Protein AF-A0AA50Q6I9-F1 (afdb_monomer)

Sequence (272 aa):
MIEFNLGRLLAVVSFVFATLVSGQAMATCYRISTTTTDPANFYYVAPAYGKTAIWSGGYDANRGILNLPIINVTDESFQPNGTLLGSSVVPFSTYGQTGGYDPDQVLFRCDAADEHQLNEIYSVNADNAYGGMYEDGVAYGINKGYATYHRNVVLRVKNNATGQYFSRLWQYRPLRGLDRDAQGRILVKAKNFTDVTIELFQIGNIRGVTESIAYSYNQPAAYIAFGGPGLALPILRKGLTILVIIQAGMRIGLGISAYINSCIREGLEVVR

Radius of gyration: 25.89 Å; Cα contacts (8 Å, |Δi|>4): 617; chains: 1; bounding box: 106×38×65 Å

Structure (mmCIF, N/CA/C/O backbone):
data_AF-A0AA50Q6I9-F1
#
_entry.id   AF-A0AA50Q6I9-F1
#
loop_
_atom_site.group_PDB
_atom_site.id
_atom_site.type_symbol
_atom_site.label_atom_id
_atom_site.label_alt_id
_atom_site.label_comp_id
_atom_site.label_asym_id
_atom_site.label_entity_id
_atom_site.label_seq_id
_atom_site.pdbx_PDB_ins_code
_atom_site.Cartn_x
_atom_site.Cartn_y
_atom_site.Cartn_z
_atom_site.occupancy
_atom_site.B_iso_or_equiv
_atom_site.auth_seq_id
_atom_site.auth_comp_id
_atom_site.auth_asym_id
_atom_site.auth_atom_id
_atom_site.pdbx_PDB_model_num
ATOM 1 N N . MET A 1 1 ? 74.162 -11.403 -8.261 1.00 38.94 1 MET A N 1
ATOM 2 C CA . MET A 1 1 ? 73.156 -11.233 -9.329 1.00 38.94 1 MET A CA 1
ATOM 3 C C . MET A 1 1 ? 71.908 -11.978 -8.900 1.00 38.94 1 MET A C 1
ATOM 5 O O . MET A 1 1 ? 71.949 -13.195 -8.823 1.00 38.94 1 MET A O 1
ATOM 9 N N . ILE A 1 2 ? 70.864 -11.252 -8.507 1.00 42.00 2 ILE A N 1
ATOM 10 C CA . ILE A 1 2 ? 69.542 -11.823 -8.230 1.00 42.00 2 ILE A CA 1
ATOM 11 C C . ILE A 1 2 ? 68.775 -11.697 -9.545 1.00 42.00 2 ILE A C 1
ATOM 13 O O . ILE A 1 2 ? 68.464 -10.581 -9.959 1.00 42.00 2 ILE A O 1
ATOM 17 N N . GLU A 1 3 ? 68.541 -12.813 -10.234 1.00 43.34 3 GLU A N 1
ATOM 18 C CA . GLU A 1 3 ? 67.668 -12.829 -11.407 1.00 43.34 3 GLU A CA 1
ATOM 19 C C . GLU A 1 3 ? 66.223 -12.615 -10.951 1.00 43.34 3 GLU A C 1
ATOM 21 O O . GLU A 1 3 ? 65.563 -13.507 -10.414 1.00 43.34 3 GLU A O 1
ATOM 26 N N . PHE A 1 4 ? 65.730 -11.391 -11.136 1.00 46.94 4 PHE A N 1
ATOM 27 C CA . PHE A 1 4 ? 64.318 -11.079 -10.981 1.00 46.94 4 PHE A CA 1
ATOM 28 C C . PHE A 1 4 ? 63.549 -11.722 -12.138 1.00 46.94 4 PHE A C 1
ATOM 30 O O . PHE A 1 4 ? 63.625 -11.282 -13.284 1.00 46.94 4 PHE A O 1
ATOM 37 N N . ASN A 1 5 ? 62.810 -12.788 -11.829 1.00 52.31 5 ASN A N 1
ATOM 38 C CA . ASN A 1 5 ? 61.981 -13.520 -12.779 1.00 52.31 5 ASN A CA 1
ATOM 39 C C . ASN A 1 5 ? 60.765 -12.663 -13.188 1.00 52.31 5 ASN A C 1
ATOM 41 O O . ASN A 1 5 ? 59.684 -12.741 -12.598 1.00 52.31 5 ASN A O 1
ATOM 45 N N . LEU A 1 6 ? 60.983 -11.806 -14.189 1.00 54.34 6 LEU A N 1
ATOM 46 C CA . LEU A 1 6 ? 60.045 -10.802 -14.698 1.00 54.34 6 LEU A CA 1
ATOM 47 C C . LEU A 1 6 ? 58.691 -11.414 -15.113 1.00 54.34 6 LEU A C 1
ATOM 49 O O . LEU A 1 6 ? 57.649 -10.784 -14.945 1.00 54.34 6 LEU A O 1
ATOM 53 N N . GLY A 1 7 ? 58.686 -12.677 -15.559 1.00 50.81 7 GLY A N 1
ATOM 54 C CA . GLY A 1 7 ? 57.477 -13.406 -15.956 1.00 50.81 7 GLY A CA 1
ATOM 55 C C . GLY A 1 7 ? 56.543 -13.763 -14.794 1.00 50.81 7 GLY A C 1
ATOM 56 O O . GLY A 1 7 ? 55.324 -13.741 -14.956 1.00 50.81 7 GLY A O 1
ATOM 57 N N . ARG A 1 8 ? 57.081 -14.024 -13.593 1.00 52.06 8 ARG A N 1
ATOM 58 C CA . ARG A 1 8 ? 56.258 -14.253 -12.389 1.00 52.06 8 ARG A CA 1
ATOM 59 C C . ARG A 1 8 ? 55.694 -12.953 -11.821 1.00 52.06 8 ARG A C 1
ATOM 61 O O . ARG A 1 8 ? 54.577 -12.959 -11.314 1.00 52.06 8 ARG A O 1
ATOM 68 N N . LEU A 1 9 ? 56.421 -11.841 -11.958 1.00 48.28 9 LEU A N 1
ATOM 69 C CA . LEU A 1 9 ? 55.936 -10.523 -11.542 1.00 48.28 9 LEU A CA 1
ATOM 70 C C . LEU A 1 9 ? 54.750 -10.063 -12.410 1.00 48.28 9 LEU A C 1
ATOM 72 O O . LEU A 1 9 ? 53.744 -9.606 -11.880 1.00 48.28 9 LEU A O 1
ATOM 76 N N . LEU A 1 10 ? 54.826 -10.260 -13.731 1.00 51.19 10 LEU A N 1
ATOM 77 C CA . LEU A 1 10 ? 53.756 -9.911 -14.679 1.00 51.19 10 LEU A CA 1
ATOM 78 C C . LEU A 1 10 ? 52.470 -10.735 -14.483 1.00 51.19 10 LEU A C 1
ATOM 80 O O . LEU A 1 10 ? 51.369 -10.193 -14.599 1.00 51.19 10 LEU A O 1
ATOM 84 N N . ALA A 1 11 ? 52.589 -12.020 -14.134 1.00 51.44 11 ALA A N 1
ATOM 85 C CA . ALA A 1 11 ? 51.434 -12.882 -13.870 1.00 51.44 11 ALA A CA 1
ATOM 86 C C . ALA A 1 11 ? 50.716 -12.523 -12.555 1.00 51.44 11 ALA A C 1
ATOM 88 O O . ALA A 1 11 ? 49.487 -12.499 -12.512 1.00 51.44 11 ALA A O 1
ATOM 89 N N . VAL A 1 12 ? 51.466 -12.181 -11.499 1.00 52.41 12 VAL A N 1
ATOM 90 C CA . VAL A 1 12 ? 50.892 -11.755 -10.209 1.00 52.41 12 VAL A CA 1
ATOM 91 C C . VAL A 1 12 ? 50.252 -10.368 -10.322 1.00 52.41 12 VAL A C 1
ATOM 93 O O . VAL A 1 12 ? 49.158 -10.162 -9.803 1.00 52.41 12 VAL A O 1
ATOM 96 N N . VAL A 1 13 ? 50.859 -9.441 -11.071 1.00 53.72 13 VAL A N 1
ATOM 97 C CA . VAL A 1 13 ? 50.265 -8.120 -11.347 1.00 53.72 13 VAL A CA 1
ATOM 98 C C . VAL A 1 13 ? 48.972 -8.249 -12.162 1.00 53.72 13 VAL A C 1
ATOM 100 O O . VAL A 1 13 ? 48.001 -7.559 -11.864 1.00 53.72 13 VAL A O 1
ATOM 103 N N . SER A 1 14 ? 48.901 -9.185 -13.115 1.00 52.72 14 SER A N 1
ATOM 104 C CA . SER A 1 14 ? 47.684 -9.428 -13.909 1.00 52.72 14 SER A CA 1
ATOM 105 C C . SER A 1 14 ? 46.546 -10.054 -13.090 1.00 52.72 14 SER A C 1
ATOM 107 O O . SER A 1 14 ? 45.382 -9.720 -13.304 1.00 52.72 14 SER A O 1
ATOM 109 N N . PHE A 1 15 ? 46.861 -10.915 -12.115 1.00 49.50 15 PHE A N 1
ATOM 110 C CA . PHE A 1 15 ? 45.850 -11.529 -11.245 1.00 49.50 15 PHE A CA 1
ATOM 111 C C . PHE A 1 15 ? 45.307 -10.549 -10.190 1.00 49.50 15 PHE A C 1
ATOM 113 O O . PHE A 1 15 ? 44.118 -10.568 -9.889 1.00 49.50 15 PHE A O 1
ATOM 120 N N . VAL A 1 16 ? 46.150 -9.643 -9.678 1.00 51.69 16 VAL A N 1
ATOM 121 C CA . VAL A 1 16 ? 45.743 -8.614 -8.702 1.00 51.69 16 VAL A CA 1
ATOM 122 C C . VAL A 1 16 ? 44.951 -7.476 -9.366 1.00 51.69 16 VAL A C 1
ATOM 124 O O . VAL A 1 16 ? 44.013 -6.953 -8.764 1.00 51.69 16 VAL A O 1
ATOM 127 N N . PHE A 1 17 ? 45.246 -7.129 -10.626 1.00 47.19 17 PHE A N 1
ATOM 128 C CA . PHE A 1 17 ? 44.481 -6.116 -11.368 1.00 47.19 17 PHE A CA 1
ATOM 129 C C . PHE A 1 17 ? 43.091 -6.620 -11.801 1.00 47.19 17 PHE A C 1
ATOM 131 O O . PHE A 1 17 ? 42.140 -5.841 -11.841 1.00 47.19 17 PHE A O 1
ATOM 138 N N . ALA A 1 18 ? 42.935 -7.927 -12.046 1.00 48.72 18 ALA A N 1
ATOM 139 C CA . ALA A 1 18 ? 41.642 -8.533 -12.381 1.00 48.72 18 ALA A CA 1
ATOM 140 C C . ALA A 1 18 ? 40.663 -8.596 -11.189 1.00 48.72 18 ALA A C 1
ATOM 142 O O . ALA A 1 18 ? 39.452 -8.618 -11.394 1.00 48.72 18 ALA A O 1
ATOM 143 N N . THR A 1 19 ? 41.155 -8.573 -9.945 1.00 49.12 19 THR A N 1
ATOM 144 C CA . THR A 1 19 ? 40.305 -8.582 -8.738 1.00 49.12 19 THR A CA 1
ATOM 145 C C . THR A 1 19 ? 39.879 -7.194 -8.247 1.00 49.12 19 THR A C 1
ATOM 147 O O . THR A 1 19 ? 39.059 -7.104 -7.340 1.00 49.12 19 THR A O 1
ATOM 150 N N . LEU A 1 20 ? 40.406 -6.107 -8.827 1.00 46.09 20 LEU A N 1
ATOM 151 C CA . LEU A 1 20 ? 40.149 -4.730 -8.370 1.00 46.09 20 LEU A CA 1
ATOM 152 C C . LEU A 1 20 ? 39.177 -3.934 -9.257 1.00 46.09 20 LEU A C 1
ATOM 154 O O . LEU A 1 20 ? 38.869 -2.787 -8.942 1.00 46.09 20 LEU A O 1
ATOM 158 N N . VAL A 1 21 ? 38.643 -4.539 -10.323 1.00 44.44 21 VAL A N 1
ATOM 159 C CA . VAL A 1 21 ? 37.601 -3.931 -11.173 1.00 44.44 21 VAL A CA 1
ATOM 160 C C . VAL A 1 21 ? 36.347 -4.806 -11.207 1.00 44.44 21 VAL A C 1
ATOM 162 O O . VAL A 1 21 ? 35.685 -4.955 -12.228 1.00 44.44 21 VAL A O 1
ATOM 165 N N . SER A 1 22 ? 35.945 -5.357 -10.063 1.00 43.19 22 SER A N 1
ATOM 166 C CA . SER A 1 22 ? 34.511 -5.501 -9.823 1.00 43.19 22 SER A CA 1
ATOM 167 C C . SER A 1 22 ? 33.993 -4.097 -9.533 1.00 43.19 22 SER A C 1
ATOM 169 O O . SER A 1 22 ? 33.891 -3.692 -8.373 1.00 43.19 22 SER A O 1
ATOM 171 N N . GLY A 1 23 ? 33.752 -3.316 -10.593 1.00 41.41 23 GLY A N 1
ATOM 172 C CA . GLY A 1 23 ? 32.949 -2.110 -10.473 1.00 41.41 23 GLY A CA 1
ATOM 173 C C . GLY A 1 23 ? 31.694 -2.529 -9.730 1.00 41.41 23 GLY A C 1
ATOM 174 O O . GLY A 1 23 ? 30.994 -3.434 -10.186 1.00 41.41 23 GLY A O 1
ATOM 175 N N . GLN A 1 24 ? 31.476 -1.975 -8.538 1.00 42.25 24 GLN A N 1
ATOM 176 C CA . GLN A 1 24 ? 30.209 -2.160 -7.860 1.00 42.25 24 GLN A CA 1
ATOM 177 C C . GLN A 1 24 ? 29.173 -1.628 -8.838 1.00 42.25 24 GLN A C 1
ATOM 179 O O . GLN A 1 24 ? 29.077 -0.418 -9.035 1.00 42.25 24 GLN A O 1
ATOM 184 N N . ALA A 1 25 ? 28.481 -2.532 -9.533 1.00 44.72 25 ALA A N 1
ATOM 185 C CA . ALA A 1 25 ? 27.283 -2.178 -10.252 1.00 44.72 25 ALA A CA 1
ATOM 186 C C . ALA A 1 25 ? 26.384 -1.601 -9.167 1.00 44.72 25 ALA A C 1
ATOM 188 O O . ALA A 1 25 ? 25.896 -2.333 -8.304 1.00 44.72 25 ALA A O 1
ATOM 189 N N . MET A 1 26 ? 26.299 -0.272 -9.119 1.00 53.91 26 MET A N 1
ATOM 190 C CA . MET A 1 26 ? 25.356 0.408 -8.258 1.00 53.91 26 MET A CA 1
ATOM 191 C C . MET A 1 26 ? 23.994 0.087 -8.855 1.00 53.91 26 MET A C 1
ATOM 193 O O . MET A 1 26 ? 23.502 0.778 -9.739 1.00 53.91 26 MET A O 1
ATOM 197 N N . ALA A 1 27 ? 23.470 -1.052 -8.423 1.00 55.34 27 ALA A N 1
ATOM 198 C CA . ALA A 1 27 ? 22.094 -1.471 -8.516 1.00 55.34 27 ALA A CA 1
ATOM 199 C C . ALA A 1 27 ? 21.192 -0.247 -8.314 1.00 55.34 27 ALA A C 1
ATOM 201 O O . ALA A 1 27 ? 21.226 0.383 -7.249 1.00 55.34 27 ALA A O 1
ATOM 202 N N . THR A 1 28 ? 20.476 0.157 -9.362 1.00 82.25 28 THR A N 1
ATOM 203 C CA . THR A 1 28 ? 19.716 1.407 -9.387 1.00 82.25 28 THR A CA 1
ATOM 204 C C . THR A 1 28 ? 18.306 1.142 -9.894 1.00 82.25 28 THR A C 1
ATOM 206 O O . THR A 1 28 ? 18.044 0.902 -11.070 1.00 82.25 28 THR A O 1
ATOM 209 N N . CYS A 1 29 ? 17.350 1.204 -8.976 1.00 88.00 29 CYS A N 1
ATOM 210 C CA . CYS A 1 29 ? 15.951 1.365 -9.316 1.00 88.00 29 CYS A CA 1
ATOM 211 C C . CYS A 1 29 ? 15.648 2.840 -9.571 1.00 88.00 29 CYS A C 1
ATOM 213 O O . CYS A 1 29 ? 16.093 3.728 -8.846 1.00 88.00 29 CYS A O 1
ATOM 215 N N . TYR A 1 30 ? 14.807 3.097 -10.565 1.00 87.69 30 TYR A N 1
ATOM 216 C CA . TYR A 1 30 ? 14.435 4.437 -10.983 1.00 87.69 30 TYR A CA 1
ATOM 217 C C . TYR A 1 30 ? 12.939 4.628 -10.865 1.00 87.69 30 TYR A C 1
ATOM 219 O O . TYR A 1 30 ? 12.143 3.801 -11.312 1.00 87.69 30 TYR A O 1
ATOM 227 N N . ARG A 1 31 ? 12.560 5.766 -10.290 1.00 89.56 31 ARG A N 1
ATOM 228 C CA . ARG A 1 31 ? 11.176 6.213 -10.213 1.00 89.56 31 ARG A CA 1
ATOM 229 C C . ARG A 1 31 ? 10.686 6.639 -11.597 1.00 89.56 31 ARG A C 1
ATOM 231 O O . ARG A 1 31 ? 11.177 7.618 -12.156 1.00 89.56 31 ARG A O 1
ATOM 238 N N . ILE A 1 32 ? 9.665 5.968 -12.115 1.00 92.50 32 ILE A N 1
ATOM 239 C CA . ILE A 1 32 ? 9.046 6.302 -13.400 1.00 92.50 32 ILE A CA 1
ATOM 240 C C . ILE A 1 32 ? 7.846 7.206 -13.144 1.00 92.50 32 ILE A C 1
ATOM 242 O O . ILE A 1 32 ? 6.760 6.739 -12.837 1.00 92.50 32 ILE A O 1
ATOM 246 N N . SER A 1 33 ? 8.062 8.517 -13.230 1.00 89.62 33 SER A N 1
ATOM 247 C CA . SER A 1 33 ? 7.051 9.560 -12.963 1.00 89.62 33 SER A CA 1
ATOM 248 C C . SER A 1 33 ? 7.002 10.604 -14.082 1.00 89.62 33 SER A C 1
ATOM 250 O O . SER A 1 33 ? 6.839 11.799 -13.855 1.00 89.62 33 SER A O 1
ATOM 252 N N . THR A 1 34 ? 7.213 10.133 -15.306 1.00 88.75 34 THR A N 1
ATOM 253 C CA . THR A 1 34 ? 7.327 10.925 -16.531 1.00 88.75 34 THR A CA 1
ATOM 254 C C . THR A 1 34 ? 6.523 10.259 -17.639 1.00 88.75 34 THR A C 1
ATOM 256 O O . THR A 1 34 ? 6.230 9.069 -17.564 1.00 88.75 34 THR A O 1
ATOM 259 N N . THR A 1 35 ? 6.198 11.015 -18.681 1.00 91.12 35 THR A N 1
ATOM 260 C CA . THR A 1 35 ? 5.547 10.536 -19.908 1.00 91.12 35 THR A CA 1
ATOM 261 C C . THR A 1 35 ? 6.475 10.668 -21.118 1.00 91.12 35 THR A C 1
ATOM 263 O O . THR A 1 35 ? 6.008 10.872 -22.236 1.00 91.12 35 THR A O 1
ATOM 266 N N . THR A 1 36 ? 7.797 10.619 -20.901 1.00 92.06 36 THR A N 1
ATOM 267 C CA . THR A 1 36 ? 8.784 10.707 -21.988 1.00 92.06 36 THR A CA 1
ATOM 268 C C . THR A 1 36 ? 8.528 9.648 -23.059 1.00 92.06 36 THR A C 1
ATOM 270 O O . THR A 1 36 ? 8.272 8.485 -22.749 1.00 92.06 36 THR A O 1
ATOM 273 N N . THR A 1 37 ? 8.623 10.053 -24.324 1.00 90.94 37 THR A N 1
ATOM 274 C CA . THR A 1 37 ? 8.482 9.173 -25.492 1.00 90.94 37 THR A CA 1
ATOM 275 C C . THR A 1 37 ? 9.818 8.854 -26.155 1.00 90.94 37 THR A C 1
ATOM 277 O O . THR A 1 37 ? 9.837 8.076 -27.102 1.00 90.94 37 THR A O 1
ATOM 280 N N . ASP A 1 38 ? 10.914 9.458 -25.687 1.00 92.94 38 ASP A N 1
ATOM 281 C CA . ASP A 1 38 ? 12.262 9.255 -26.220 1.00 92.94 38 ASP A CA 1
ATOM 282 C C . ASP A 1 38 ? 12.855 7.927 -25.714 1.00 92.94 38 ASP A C 1
ATOM 284 O O . ASP A 1 38 ? 13.150 7.829 -24.518 1.00 92.94 38 ASP A O 1
ATOM 288 N N . PRO A 1 39 ? 13.084 6.926 -26.587 1.00 89.81 39 PRO A N 1
ATOM 289 C CA . PRO A 1 39 ? 13.650 5.640 -26.190 1.00 89.81 39 PRO A CA 1
ATOM 290 C C . PRO A 1 39 ? 15.073 5.712 -25.627 1.00 89.81 39 PRO A C 1
ATOM 292 O O . PRO A 1 39 ? 15.495 4.779 -24.942 1.00 89.81 39 PRO A O 1
ATOM 295 N N . ALA A 1 40 ? 15.815 6.792 -25.895 1.00 88.12 40 ALA A N 1
ATOM 296 C CA . ALA A 1 40 ? 17.144 7.009 -25.329 1.00 88.12 40 ALA A CA 1
ATOM 297 C C . ALA A 1 40 ? 17.090 7.485 -23.867 1.00 88.12 40 ALA A C 1
ATOM 299 O O . ALA A 1 40 ? 18.086 7.408 -23.146 1.00 88.12 40 ALA A O 1
ATOM 300 N N . ASN A 1 41 ? 15.932 7.961 -23.401 1.00 89.50 41 ASN A N 1
ATOM 301 C CA . ASN A 1 41 ? 15.772 8.443 -22.041 1.00 89.50 41 ASN A CA 1
ATOM 302 C C . ASN A 1 41 ? 15.770 7.276 -21.046 1.00 89.50 41 ASN A C 1
ATOM 304 O O . ASN A 1 41 ? 15.034 6.301 -21.191 1.00 89.50 41 ASN A O 1
ATOM 308 N N . PHE A 1 42 ? 16.548 7.400 -19.972 1.00 83.06 42 PHE A N 1
ATOM 309 C CA . PHE A 1 42 ? 16.644 6.358 -18.955 1.00 83.06 42 PHE A CA 1
ATOM 310 C C . PHE A 1 42 ? 15.279 6.006 -18.316 1.00 83.06 42 PHE A C 1
ATOM 312 O O . PHE A 1 42 ? 15.014 4.841 -18.004 1.00 83.06 42 PHE A O 1
ATOM 319 N N . TYR A 1 43 ? 14.389 6.993 -18.180 1.00 89.44 43 TYR A N 1
ATOM 320 C CA . TYR A 1 43 ? 13.047 6.846 -17.608 1.00 89.44 43 TYR A CA 1
ATOM 321 C C . TYR A 1 43 ? 11.984 6.378 -18.616 1.00 89.44 43 TYR A C 1
ATOM 323 O O . TYR A 1 43 ? 10.807 6.285 -18.266 1.00 89.44 43 TYR A O 1
ATOM 331 N N . TYR A 1 44 ? 12.366 6.109 -19.865 1.00 92.38 44 TYR A N 1
ATOM 332 C CA . TYR A 1 44 ? 11.450 5.618 -20.887 1.00 92.38 44 TYR A CA 1
ATOM 333 C C . TYR A 1 44 ? 11.007 4.181 -20.609 1.00 92.38 44 TYR A C 1
ATOM 335 O O . TYR A 1 44 ? 11.817 3.313 -20.278 1.00 92.38 44 TYR A O 1
ATOM 343 N N . VAL A 1 45 ? 9.719 3.924 -20.818 1.00 95.00 45 VAL A N 1
ATOM 344 C CA . VAL A 1 45 ? 9.121 2.587 -20.842 1.00 95.00 45 VAL A CA 1
ATOM 345 C C . VAL A 1 45 ? 8.344 2.478 -22.146 1.00 95.00 45 VAL A C 1
ATOM 347 O O . VAL A 1 45 ? 7.483 3.315 -22.419 1.00 95.00 45 VAL A O 1
ATOM 350 N N . ALA A 1 46 ? 8.640 1.462 -22.959 1.00 94.69 46 ALA A N 1
ATOM 351 C CA . ALA A 1 46 ? 7.927 1.300 -24.220 1.00 94.69 46 ALA A CA 1
ATOM 352 C C . AL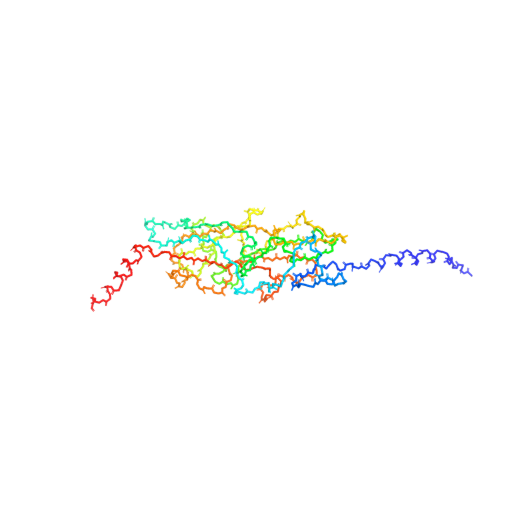A A 1 46 ? 6.464 0.886 -23.958 1.00 94.69 46 ALA A C 1
ATOM 354 O O . ALA A 1 46 ? 6.239 0.010 -23.116 1.00 94.69 46 ALA A O 1
ATOM 355 N N . PRO A 1 47 ? 5.479 1.426 -24.706 1.00 94.44 47 PRO A N 1
ATOM 356 C CA . PRO A 1 47 ? 4.056 1.148 -24.475 1.00 94.44 47 PRO A CA 1
ATOM 357 C C . PRO A 1 47 ? 3.669 -0.337 -24.504 1.00 94.44 47 PRO A C 1
ATOM 359 O O . PRO A 1 47 ? 2.699 -0.733 -23.868 1.00 94.44 47 PRO A O 1
ATOM 362 N N . ALA A 1 48 ? 4.440 -1.172 -25.210 1.00 95.75 48 ALA A N 1
ATOM 363 C CA . ALA A 1 48 ? 4.235 -2.620 -25.249 1.00 95.75 48 ALA A CA 1
ATOM 364 C C . ALA A 1 48 ? 4.462 -3.315 -23.890 1.00 95.75 48 ALA A C 1
ATOM 366 O O . ALA A 1 48 ? 3.953 -4.412 -23.681 1.00 95.75 48 ALA A O 1
ATOM 367 N N . TYR A 1 49 ? 5.213 -2.696 -22.970 1.00 96.38 49 TYR A N 1
ATOM 368 C CA . TYR A 1 49 ? 5.569 -3.288 -21.675 1.00 96.38 49 TYR A CA 1
ATOM 369 C C . TYR A 1 49 ? 4.815 -2.683 -20.489 1.00 96.38 49 TYR A C 1
ATOM 371 O O . TYR A 1 49 ? 4.829 -3.259 -19.401 1.00 96.38 49 TYR A O 1
ATOM 379 N N . GLY A 1 50 ? 4.133 -1.553 -20.666 1.00 95.56 50 GLY A N 1
ATOM 380 C CA . GLY A 1 50 ? 3.346 -0.917 -19.615 1.00 95.56 50 GLY A CA 1
ATOM 381 C C . GLY A 1 50 ? 2.984 0.525 -19.940 1.00 95.56 50 GLY A C 1
ATOM 382 O O . GLY A 1 50 ? 3.346 1.057 -20.990 1.00 95.56 50 GLY A O 1
ATOM 383 N N . LYS A 1 51 ? 2.270 1.162 -19.014 1.00 95.69 51 LYS A N 1
ATOM 384 C CA . LYS A 1 51 ? 1.888 2.575 -19.110 1.00 95.69 51 LYS A CA 1
ATOM 385 C C . LYS A 1 51 ? 2.780 3.436 -18.227 1.00 95.69 51 LYS A C 1
ATOM 387 O O . LYS A 1 51 ? 3.342 2.963 -17.241 1.00 95.69 51 LYS A O 1
ATOM 392 N N . THR A 1 52 ? 2.880 4.716 -18.554 1.00 95.19 52 THR A N 1
ATOM 393 C CA . THR A 1 52 ? 3.568 5.711 -17.731 1.00 95.19 52 THR A CA 1
ATOM 394 C C . THR A 1 52 ? 2.648 6.895 -17.483 1.00 95.19 52 THR A C 1
ATOM 396 O O . THR A 1 52 ? 1.802 7.231 -18.312 1.00 95.19 52 THR A O 1
ATOM 399 N N . ALA A 1 53 ? 2.784 7.508 -16.314 1.00 93.44 53 ALA A N 1
ATOM 400 C CA . ALA A 1 53 ? 2.062 8.716 -15.958 1.00 93.44 53 ALA A CA 1
ATOM 401 C C . ALA A 1 53 ? 2.883 9.526 -14.957 1.00 93.44 53 ALA A C 1
ATOM 403 O O . ALA A 1 53 ? 3.769 9.002 -14.273 1.00 93.44 53 ALA A O 1
ATOM 404 N N . ILE A 1 54 ? 2.561 10.811 -14.851 1.00 91.25 54 ILE A N 1
ATOM 405 C CA . ILE A 1 54 ? 3.064 11.646 -13.765 1.00 91.25 54 ILE A CA 1
ATOM 406 C C . ILE A 1 54 ? 2.299 11.267 -12.496 1.00 91.25 54 ILE A C 1
ATOM 408 O O . ILE A 1 54 ? 1.073 11.203 -12.489 1.00 91.25 54 ILE A O 1
ATOM 412 N N . TRP A 1 55 ? 3.033 11.029 -11.416 1.00 87.81 55 TRP A N 1
ATOM 413 C CA . TRP A 1 55 ? 2.486 10.837 -10.075 1.00 87.81 55 TRP A CA 1
ATOM 414 C C . TRP A 1 55 ? 3.369 11.570 -9.073 1.00 87.81 55 TRP A C 1
ATOM 416 O O . TRP A 1 55 ? 4.527 11.875 -9.368 1.00 87.81 55 TRP A O 1
ATOM 426 N N . SER A 1 56 ? 2.838 11.866 -7.891 1.00 77.44 56 SER A N 1
ATOM 427 C CA . SER A 1 56 ? 3.525 12.694 -6.884 1.00 77.44 56 SER A CA 1
ATOM 428 C C . SER A 1 56 ? 4.189 11.885 -5.768 1.00 77.44 56 SER A C 1
ATOM 430 O O . SER A 1 56 ? 5.057 12.396 -5.072 1.00 77.44 56 SER A O 1
ATOM 432 N N . GLY A 1 57 ? 3.822 10.612 -5.628 1.00 74.06 57 GLY A N 1
ATOM 433 C CA . GLY A 1 57 ? 4.266 9.749 -4.531 1.00 74.06 57 GLY A CA 1
ATOM 434 C C . GLY A 1 57 ? 3.596 10.072 -3.204 1.00 74.06 57 GLY A C 1
ATOM 435 O O . GLY A 1 57 ? 2.635 10.835 -3.152 1.00 74.06 57 GLY A O 1
ATOM 436 N N . GLY A 1 58 ? 4.055 9.433 -2.135 1.00 71.81 58 GLY A N 1
ATOM 437 C CA . GLY A 1 58 ? 3.457 9.550 -0.812 1.00 71.81 58 GLY A CA 1
ATOM 438 C C . GLY A 1 58 ? 3.790 10.881 -0.136 1.00 71.81 58 GLY A C 1
ATOM 439 O O . GLY A 1 58 ? 4.955 11.178 0.116 1.00 71.81 58 GLY A O 1
ATOM 440 N N . TYR A 1 59 ? 2.752 11.644 0.199 1.00 73.50 59 TYR A N 1
ATOM 441 C CA . TYR A 1 59 ? 2.755 12.755 1.158 1.00 73.50 59 TYR A CA 1
ATOM 442 C C . TYR A 1 59 ? 1.409 12.768 1.897 1.00 73.50 59 TYR A C 1
ATOM 444 O O . TYR A 1 59 ? 0.443 12.228 1.365 1.00 73.50 59 TYR A O 1
ATOM 452 N N . ASP A 1 60 ? 1.321 13.369 3.086 1.00 71.81 60 ASP A N 1
ATOM 453 C CA . ASP A 1 60 ? 0.209 13.183 4.045 1.00 71.81 60 ASP A CA 1
ATOM 454 C C . ASP A 1 60 ? -1.206 13.267 3.451 1.00 71.81 60 ASP A C 1
ATOM 456 O O . ASP A 1 60 ? -2.088 12.503 3.838 1.00 71.81 60 ASP A O 1
ATOM 460 N N . ALA A 1 61 ? -1.418 14.165 2.486 1.00 70.62 61 ALA A N 1
ATOM 461 C CA . ALA A 1 61 ? -2.716 14.354 1.847 1.00 70.62 61 ALA A CA 1
ATOM 462 C C . ALA A 1 61 ? -2.955 13.472 0.601 1.00 70.62 61 ALA A C 1
ATOM 464 O O . ALA A 1 61 ? -4.102 13.394 0.151 1.00 70.62 61 ALA A O 1
ATOM 465 N N . ASN A 1 62 ? -1.937 12.800 0.047 1.00 74.94 62 ASN A N 1
ATOM 466 C CA . ASN A 1 62 ? -2.079 11.936 -1.127 1.00 74.94 62 ASN A CA 1
ATOM 467 C C . ASN A 1 62 ? -2.596 10.554 -0.752 1.00 74.94 62 ASN A C 1
ATOM 469 O O . ASN A 1 62 ? -1.866 9.724 -0.214 1.00 74.94 62 ASN A O 1
ATOM 473 N N . ARG A 1 63 ? -3.852 10.295 -1.089 1.00 73.75 63 ARG A N 1
ATOM 474 C CA . ARG A 1 63 ? -4.552 9.075 -0.706 1.00 73.75 63 ARG A CA 1
ATOM 475 C C . ARG A 1 63 ? -5.565 8.696 -1.763 1.00 73.75 63 ARG A C 1
ATOM 477 O O . ARG A 1 63 ? -6.219 9.568 -2.331 1.00 73.75 63 ARG A O 1
ATOM 484 N N . GLY A 1 64 ? -5.742 7.404 -1.979 1.00 76.19 64 GLY A N 1
ATOM 485 C CA . GLY A 1 64 ? -6.904 6.912 -2.699 1.00 76.19 64 GLY A CA 1
ATOM 486 C C . GLY A 1 64 ? -8.085 6.616 -1.773 1.00 76.19 64 GLY A C 1
ATOM 487 O O . GLY A 1 64 ? -8.039 6.827 -0.558 1.00 76.19 64 GLY A O 1
ATOM 488 N N . ILE A 1 65 ? -9.173 6.140 -2.368 1.00 79.12 65 ILE A N 1
ATOM 489 C CA . ILE A 1 65 ? -10.412 5.818 -1.652 1.00 79.12 65 ILE A CA 1
ATOM 490 C C . ILE A 1 65 ? -10.302 4.399 -1.083 1.00 79.12 65 ILE A C 1
ATOM 492 O O . ILE A 1 65 ? -9.916 3.478 -1.795 1.00 79.12 65 ILE A O 1
ATOM 496 N N . LEU A 1 66 ? -10.666 4.211 0.191 1.00 83.31 66 LEU A N 1
ATOM 497 C CA . LEU A 1 66 ? -10.618 2.899 0.854 1.00 83.31 66 LEU A CA 1
ATOM 498 C C . LEU A 1 66 ? -11.913 2.084 0.741 1.00 83.31 66 LEU A C 1
ATOM 500 O O . LEU A 1 66 ? -11.995 1.001 1.309 1.00 83.31 66 LEU A O 1
ATOM 504 N N . ASN A 1 67 ? -12.938 2.597 0.061 1.00 84.12 67 ASN A N 1
ATOM 505 C CA . ASN A 1 67 ? -14.232 1.929 -0.133 1.00 84.12 67 ASN A CA 1
ATOM 506 C C . ASN A 1 67 ? -14.822 1.340 1.163 1.00 84.12 67 ASN A C 1
ATOM 508 O O . ASN A 1 67 ? -15.455 0.287 1.142 1.00 84.12 67 ASN A O 1
ATOM 512 N N . LEU A 1 68 ? -14.574 1.998 2.298 1.00 83.06 68 LEU A N 1
ATOM 513 C CA . LEU A 1 68 ? -15.125 1.577 3.577 1.00 83.06 68 LEU A CA 1
ATOM 514 C C . LEU A 1 68 ? -16.634 1.839 3.586 1.00 83.06 68 LEU A C 1
ATOM 516 O O . LEU A 1 68 ? -17.072 2.877 3.071 1.00 83.06 68 LEU A O 1
ATOM 520 N N . PRO A 1 69 ? -17.433 0.927 4.168 1.00 80.88 69 PRO A N 1
ATOM 521 C CA . PRO A 1 69 ? -18.852 1.172 4.340 1.00 80.88 69 PRO A CA 1
ATOM 522 C C . PRO A 1 69 ? -19.073 2.363 5.271 1.00 80.88 69 PRO A C 1
ATOM 524 O O . PRO A 1 69 ? -18.199 2.748 6.054 1.00 80.88 69 PRO A O 1
ATOM 527 N N . ILE A 1 70 ? -20.281 2.917 5.204 1.00 82.62 70 ILE A N 1
ATOM 528 C CA . ILE A 1 70 ? -20.737 3.817 6.252 1.00 82.62 70 ILE A CA 1
ATOM 529 C C . ILE A 1 70 ? -20.872 2.988 7.531 1.00 82.62 70 ILE A C 1
ATOM 531 O O . ILE A 1 70 ? -21.648 2.034 7.552 1.00 82.62 70 ILE A O 1
ATOM 535 N N . ILE A 1 71 ? -20.111 3.325 8.569 1.00 80.12 71 ILE A N 1
ATOM 536 C CA . ILE A 1 71 ? -20.206 2.641 9.865 1.00 80.12 71 ILE A CA 1
ATOM 537 C C . ILE A 1 71 ? -21.111 3.420 10.815 1.00 80.12 71 ILE A C 1
ATOM 539 O O . ILE A 1 71 ? -21.214 4.632 10.694 1.00 80.12 71 ILE A O 1
ATOM 543 N N . ASN A 1 72 ? -21.724 2.755 11.789 1.00 80.31 72 ASN A N 1
ATOM 544 C CA . ASN A 1 72 ? -22.401 3.425 12.898 1.00 80.31 72 ASN A CA 1
ATOM 545 C C . ASN A 1 72 ? -21.703 3.001 14.186 1.00 80.31 72 ASN A C 1
ATOM 547 O O . ASN A 1 72 ? -21.536 1.803 14.413 1.00 80.31 72 ASN A O 1
ATOM 551 N N . VAL A 1 73 ? -21.307 3.978 14.999 1.00 80.81 73 VAL A N 1
ATOM 552 C CA . VAL A 1 73 ? -20.787 3.746 16.349 1.00 80.81 73 VAL A CA 1
ATOM 553 C C . VAL A 1 73 ? -21.939 3.989 17.312 1.00 80.81 73 VAL A C 1
ATOM 555 O O . VAL A 1 73 ? -22.508 5.082 17.333 1.00 80.81 73 VAL A O 1
ATOM 558 N N . THR A 1 74 ? -22.332 2.959 18.051 1.00 80.94 74 THR A N 1
ATOM 559 C CA . THR A 1 74 ? -23.479 3.007 18.965 1.00 80.94 74 THR A CA 1
ATOM 560 C C . THR A 1 74 ? -23.059 2.682 20.394 1.00 80.94 74 THR A C 1
ATOM 562 O O . THR A 1 74 ? -21.880 2.476 20.675 1.00 80.94 74 THR A O 1
ATOM 565 N N . ASP A 1 75 ? -24.011 2.716 21.322 1.00 81.69 75 ASP A N 1
ATOM 566 C CA . ASP A 1 75 ? -23.748 2.428 22.729 1.00 81.69 75 ASP A CA 1
ATOM 567 C C . ASP A 1 75 ? -23.214 0.996 22.923 1.00 81.69 75 ASP A C 1
ATOM 569 O O . ASP A 1 75 ? -23.659 0.058 22.256 1.00 81.69 75 ASP A O 1
ATOM 573 N N . GLU A 1 76 ? -22.277 0.826 23.859 1.00 86.12 76 GLU A N 1
ATOM 574 C CA . GLU A 1 76 ? -21.617 -0.458 24.129 1.00 86.12 76 GLU A CA 1
ATOM 575 C C . GLU A 1 76 ? -22.599 -1.563 24.561 1.00 86.12 76 GLU A C 1
ATOM 577 O O . GLU A 1 76 ? -22.301 -2.746 24.400 1.00 86.12 76 GLU A O 1
ATOM 582 N N . SER A 1 77 ? -23.785 -1.200 25.066 1.00 85.50 77 SER A N 1
ATOM 583 C CA . SER A 1 77 ? -24.856 -2.150 25.389 1.00 85.50 77 SER A CA 1
ATOM 584 C C . SER A 1 77 ? -25.479 -2.821 24.159 1.00 85.50 77 SER A C 1
ATOM 586 O O . SER A 1 77 ? -25.936 -3.960 24.258 1.00 85.50 77 SER A O 1
ATOM 588 N N . PHE A 1 78 ? -25.469 -2.154 22.999 1.00 86.56 78 PHE A N 1
ATOM 589 C CA . PHE A 1 78 ? -25.997 -2.680 21.732 1.00 86.56 78 PHE A CA 1
ATOM 590 C C . PHE A 1 78 ? -24.893 -3.130 20.773 1.00 86.56 78 PHE A C 1
ATOM 592 O O . PHE A 1 78 ? -25.109 -4.027 19.959 1.00 86.56 78 PHE A O 1
ATOM 599 N N . GLN A 1 79 ? -23.713 -2.522 20.874 1.00 89.50 79 GLN A N 1
ATOM 600 C CA . GLN A 1 79 ? -22.550 -2.810 20.046 1.00 89.50 79 GLN A CA 1
ATOM 601 C C . GLN A 1 79 ? -21.316 -2.935 20.946 1.00 89.50 79 GLN A C 1
ATOM 603 O O . GLN A 1 79 ? -20.583 -1.965 21.139 1.00 89.50 79 GLN A O 1
ATOM 608 N N . PRO A 1 80 ? -21.090 -4.122 21.541 1.00 93.06 80 PRO A N 1
ATOM 609 C CA . PRO A 1 80 ? -20.015 -4.316 22.505 1.00 93.06 80 PRO A CA 1
ATOM 610 C C . PRO A 1 80 ? -18.639 -3.977 21.930 1.00 93.06 80 PRO A C 1
ATOM 612 O O . PRO A 1 80 ? -18.364 -4.195 20.744 1.00 93.06 80 PRO A O 1
ATOM 615 N N . ASN A 1 81 ? -17.737 -3.505 22.788 1.00 94.88 81 ASN A N 1
ATOM 616 C CA . ASN A 1 81 ? -16.340 -3.301 22.414 1.00 94.88 81 ASN A CA 1
ATOM 617 C C . ASN A 1 81 ? -15.727 -4.603 21.871 1.00 94.88 81 ASN A C 1
ATOM 619 O O . ASN A 1 81 ? -15.970 -5.685 22.402 1.00 94.88 81 ASN A O 1
ATOM 623 N N . GLY A 1 82 ? -14.944 -4.497 20.798 1.00 94.94 82 GLY A N 1
ATOM 624 C CA . GLY A 1 82 ? -14.477 -5.642 20.012 1.00 94.94 82 GLY A CA 1
ATOM 625 C C . GLY A 1 82 ? -15.298 -5.909 18.746 1.00 94.94 82 GLY A C 1
ATOM 626 O O . GLY A 1 82 ? -14.862 -6.685 17.897 1.00 94.94 82 GLY A O 1
ATOM 627 N N . THR A 1 83 ? -16.461 -5.270 18.574 1.00 95.62 83 THR A N 1
ATOM 628 C CA . THR A 1 83 ? -17.318 -5.474 17.394 1.00 95.62 83 THR A CA 1
ATOM 629 C C . THR A 1 83 ? -16.670 -4.928 16.121 1.00 95.62 83 THR A C 1
ATOM 631 O O . THR A 1 83 ? -16.230 -3.778 16.087 1.00 95.62 83 THR A O 1
ATOM 634 N N . LEU A 1 84 ? -16.659 -5.733 15.051 1.00 95.50 84 LEU A N 1
ATOM 635 C CA . LEU A 1 84 ? -16.302 -5.284 13.703 1.00 95.50 84 LEU A CA 1
ATOM 636 C C . LEU A 1 84 ? -17.407 -4.364 13.165 1.00 95.50 84 LEU A C 1
ATOM 638 O O . LEU A 1 84 ? -18.536 -4.795 12.946 1.00 95.50 84 LEU A O 1
ATOM 642 N N . LEU A 1 85 ? -17.063 -3.101 12.937 1.00 92.38 85 LEU A N 1
ATOM 643 C CA . LEU A 1 85 ? -17.961 -2.058 12.440 1.00 92.38 85 LEU A CA 1
ATOM 644 C C . LEU A 1 85 ? -18.081 -2.072 10.920 1.00 92.38 85 LEU A C 1
ATOM 646 O O . LEU A 1 85 ? -19.133 -1.775 10.361 1.00 92.38 85 LEU A O 1
ATOM 650 N N . GLY A 1 86 ? -16.981 -2.389 10.247 1.00 91.19 86 GLY A N 1
ATOM 651 C CA . GLY A 1 86 ? -16.911 -2.377 8.800 1.00 91.19 86 GLY A CA 1
ATOM 652 C C . GLY A 1 86 ? -15.572 -2.885 8.306 1.00 91.19 86 GLY A C 1
ATOM 653 O O . GLY A 1 86 ? -14.560 -2.817 9.006 1.00 91.19 86 GLY A O 1
ATOM 654 N N . SER A 1 87 ? -15.572 -3.393 7.081 1.00 94.31 87 SER A N 1
ATOM 655 C CA . SER A 1 87 ? -14.362 -3.838 6.410 1.00 94.31 87 SER A CA 1
ATOM 656 C C . SER A 1 87 ? -14.456 -3.595 4.911 1.00 94.31 87 SER A C 1
ATOM 658 O O . SER A 1 87 ? -15.548 -3.562 4.343 1.00 94.31 87 SER A O 1
ATOM 660 N N . SER A 1 88 ? -13.303 -3.417 4.279 1.00 94.00 88 SER A N 1
ATOM 661 C CA . SER A 1 88 ? -13.167 -3.361 2.830 1.00 94.00 88 SER A CA 1
ATOM 662 C C . SER A 1 88 ? -11.882 -4.053 2.389 1.00 94.00 88 SER A C 1
ATOM 664 O O . SER A 1 88 ? -10.896 -4.103 3.127 1.00 94.00 88 SER A O 1
ATOM 666 N N . VAL A 1 89 ? -11.895 -4.580 1.165 1.00 95.81 89 VAL A N 1
ATOM 667 C CA . VAL A 1 89 ? -10.689 -5.004 0.448 1.00 95.81 89 VAL A CA 1
ATOM 668 C C . VAL A 1 89 ? -10.475 -4.025 -0.690 1.00 95.81 89 VAL A C 1
ATOM 670 O O . VAL A 1 89 ? -11.398 -3.764 -1.463 1.00 95.81 89 VA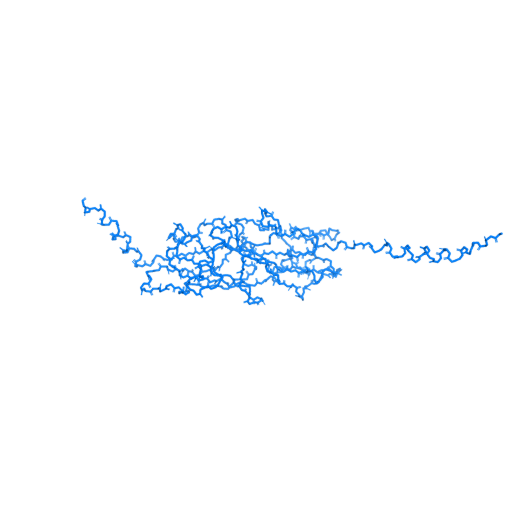L A O 1
ATOM 673 N N . VAL A 1 90 ? -9.280 -3.453 -0.774 1.00 93.12 90 VAL A N 1
ATOM 674 C CA . VAL A 1 90 ? -8.996 -2.372 -1.717 1.00 93.12 90 VAL A CA 1
ATOM 675 C C . VAL A 1 90 ? -7.682 -2.657 -2.422 1.00 93.12 90 VAL A C 1
ATOM 677 O O . VAL A 1 90 ? -6.684 -2.897 -1.737 1.00 93.12 90 VAL A O 1
ATOM 680 N N . PRO A 1 91 ? -7.650 -2.607 -3.762 1.00 94.19 91 P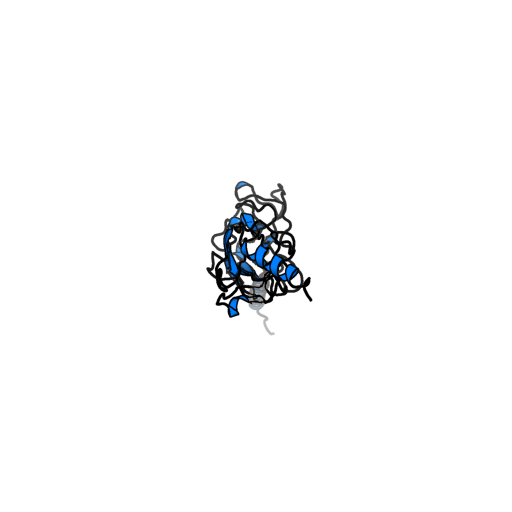RO A N 1
ATOM 681 C CA . PRO A 1 91 ? -6.419 -2.823 -4.486 1.00 94.19 91 PRO A CA 1
ATOM 682 C C . PRO A 1 91 ? -5.538 -1.586 -4.479 1.00 94.19 91 PRO A C 1
ATOM 684 O O . PRO A 1 91 ? -6.022 -0.449 -4.431 1.00 94.19 91 PRO A O 1
ATOM 687 N N . PHE A 1 92 ? -4.232 -1.811 -4.582 1.00 92.25 92 PHE A N 1
ATOM 688 C CA . PHE A 1 92 ? -3.238 -0.743 -4.596 1.00 92.25 92 PHE A CA 1
ATOM 689 C C . PHE A 1 92 ? -3.480 0.286 -5.704 1.00 92.25 92 PHE A C 1
ATOM 691 O O . PHE A 1 92 ? -3.293 1.485 -5.497 1.00 92.25 92 PHE A O 1
ATOM 698 N N . SER A 1 93 ? -3.971 -0.156 -6.863 1.00 92.31 93 SER A N 1
ATOM 699 C CA . SER A 1 93 ? -4.366 0.734 -7.958 1.00 92.31 93 SER A CA 1
ATOM 700 C C . SER A 1 93 ? -5.463 1.727 -7.562 1.00 92.31 93 SER A C 1
ATOM 702 O O . SER A 1 93 ? -5.582 2.771 -8.186 1.00 92.31 93 SER A O 1
ATOM 704 N N . THR A 1 94 ? -6.243 1.457 -6.515 1.00 91.19 94 THR A N 1
ATOM 705 C CA . THR A 1 94 ? -7.308 2.351 -6.042 1.00 91.19 94 THR A CA 1
ATOM 706 C C . THR A 1 94 ? -6.854 3.223 -4.880 1.00 91.19 94 THR A C 1
ATOM 708 O O . THR A 1 94 ? -7.079 4.431 -4.914 1.00 91.19 94 THR A O 1
ATOM 711 N N . TYR A 1 95 ? -6.221 2.647 -3.850 1.00 87.06 95 TYR A N 1
ATOM 712 C CA . TYR A 1 95 ? -5.828 3.413 -2.659 1.00 87.06 95 TYR A CA 1
ATOM 713 C C . TYR A 1 95 ? -4.467 4.116 -2.803 1.00 87.06 95 TYR A C 1
ATOM 715 O O . TYR A 1 95 ? -4.114 4.945 -1.964 1.00 87.06 95 TYR A O 1
ATOM 723 N N . GLY A 1 96 ? -3.715 3.796 -3.861 1.00 83.06 96 GLY A N 1
ATOM 724 C CA . GLY A 1 96 ? -2.316 4.169 -4.035 1.00 83.06 96 GLY A CA 1
ATOM 725 C C . GLY A 1 96 ? -2.031 5.667 -4.117 1.00 83.06 96 GLY A C 1
ATOM 726 O O . GLY A 1 96 ? -0.996 6.158 -3.675 1.00 83.06 96 GLY A O 1
ATOM 727 N N . GLN A 1 97 ? -2.963 6.417 -4.680 1.00 83.19 97 GLN A N 1
ATOM 728 C CA . GLN A 1 97 ? -2.891 7.866 -4.766 1.00 83.19 97 GLN A CA 1
ATOM 729 C C . GLN A 1 97 ? -4.286 8.424 -5.000 1.00 83.19 97 GLN A C 1
ATOM 731 O O . GLN A 1 97 ? -5.228 7.691 -5.310 1.00 83.19 97 GLN A O 1
ATOM 736 N N . THR A 1 98 ? -4.400 9.742 -4.920 1.00 83.56 98 THR A N 1
ATOM 737 C CA . THR A 1 98 ? -5.614 10.445 -5.331 1.00 83.56 98 THR A CA 1
ATOM 738 C C . THR A 1 98 ? -5.929 10.121 -6.791 1.00 83.56 98 THR A C 1
ATOM 740 O O . THR A 1 98 ? -5.079 10.290 -7.660 1.00 83.56 98 THR A O 1
ATOM 743 N N . GLY A 1 99 ? -7.143 9.634 -7.058 1.00 85.75 99 GLY A N 1
ATOM 744 C CA . GLY A 1 99 ? -7.572 9.226 -8.402 1.00 85.75 99 GLY A CA 1
ATOM 745 C C . GLY A 1 99 ? -7.106 7.832 -8.846 1.00 85.75 99 GLY A C 1
ATOM 746 O O . GLY A 1 99 ? -7.566 7.358 -9.880 1.00 85.75 99 GLY A O 1
ATOM 747 N N . GLY A 1 100 ? -6.269 7.152 -8.056 1.00 89.00 100 GLY A N 1
ATOM 748 C CA . GLY A 1 100 ? -5.761 5.816 -8.361 1.00 89.00 100 GLY A CA 1
ATOM 749 C C . GLY A 1 100 ? -4.635 5.782 -9.402 1.00 89.00 100 GLY A C 1
ATOM 750 O O . GLY A 1 100 ? -4.243 6.795 -9.980 1.00 89.00 100 GLY A O 1
ATOM 751 N N . TYR A 1 101 ? -4.085 4.592 -9.608 1.00 91.44 101 TYR A N 1
ATOM 752 C CA . TYR A 1 101 ? -3.136 4.249 -10.662 1.00 91.44 101 TYR A CA 1
ATOM 753 C C . TYR A 1 101 ? -3.818 3.354 -11.695 1.00 91.44 101 TYR A C 1
ATOM 755 O O . TYR A 1 101 ? -4.668 2.531 -11.350 1.00 91.44 101 TYR A O 1
ATOM 763 N N . ASP A 1 102 ? -3.374 3.428 -12.946 1.00 95.69 102 ASP A N 1
ATOM 764 C CA . ASP A 1 102 ? -3.630 2.329 -13.875 1.00 95.69 102 ASP A CA 1
ATOM 765 C C . ASP A 1 102 ? -2.864 1.075 -13.390 1.00 95.69 102 ASP A C 1
ATOM 767 O O . ASP A 1 102 ? -1.684 1.196 -13.045 1.00 95.69 102 ASP A O 1
ATOM 771 N N . PRO A 1 103 ? -3.481 -0.122 -13.332 1.00 96.25 103 PRO A N 1
ATOM 772 C CA . PRO A 1 103 ? -2.805 -1.334 -12.859 1.00 96.25 103 PRO A CA 1
ATOM 773 C C . PRO A 1 103 ? -1.506 -1.666 -13.610 1.00 96.25 103 PRO A C 1
ATOM 775 O O . PRO A 1 103 ? -0.567 -2.189 -13.002 1.00 96.25 103 PRO A O 1
ATOM 778 N N . ASP A 1 104 ? -1.425 -1.339 -14.904 1.00 97.12 104 ASP A N 1
ATOM 779 C CA . ASP A 1 104 ? -0.245 -1.547 -15.750 1.00 97.12 104 ASP A CA 1
ATOM 780 C C . ASP A 1 104 ? 0.707 -0.342 -15.786 1.00 97.12 104 ASP A C 1
ATOM 782 O O . ASP A 1 104 ? 1.705 -0.361 -16.516 1.00 97.12 104 ASP A O 1
ATOM 786 N N . GLN A 1 105 ? 0.444 0.699 -14.989 1.00 97.00 105 GLN A N 1
ATOM 787 C CA . GLN A 1 105 ? 1.369 1.813 -14.825 1.00 97.00 105 GLN A CA 1
ATOM 788 C C . GLN A 1 105 ? 2.656 1.333 -14.155 1.00 97.00 105 GLN A C 1
ATOM 790 O O . GLN A 1 105 ? 2.637 0.840 -13.025 1.00 97.00 105 GLN A O 1
ATOM 795 N N . VAL A 1 106 ? 3.784 1.521 -14.836 1.00 97.00 106 VAL A N 1
ATOM 796 C CA . VAL A 1 106 ? 5.118 1.284 -14.286 1.00 97.00 106 VAL A CA 1
ATOM 797 C C . VAL A 1 106 ? 5.456 2.421 -13.328 1.00 97.00 106 VAL A C 1
ATOM 799 O O . VAL A 1 106 ? 5.497 3.585 -13.721 1.00 97.00 106 VAL A O 1
ATOM 802 N N . LEU A 1 107 ? 5.694 2.074 -12.066 1.00 94.31 107 LEU A N 1
ATOM 803 C CA . LEU A 1 107 ? 6.061 3.011 -11.002 1.00 94.31 107 LEU A CA 1
ATOM 804 C C . LEU A 1 107 ? 7.573 3.040 -10.802 1.00 94.31 107 LEU A C 1
ATOM 806 O O . LEU A 1 107 ? 8.149 4.106 -10.573 1.00 94.31 107 LEU A O 1
ATOM 810 N N . PHE A 1 108 ? 8.218 1.879 -10.944 1.00 93.88 108 PHE A N 1
ATOM 811 C CA . PHE A 1 108 ? 9.668 1.755 -10.884 1.00 93.88 108 PHE A CA 1
ATOM 812 C C . PHE A 1 108 ? 10.200 0.844 -11.976 1.00 93.88 108 PHE A C 1
ATOM 814 O O . PHE A 1 108 ? 9.550 -0.120 -12.383 1.00 93.88 108 PHE A O 1
ATOM 821 N N . ARG A 1 109 ? 11.417 1.146 -12.413 1.00 94.44 109 ARG A N 1
ATOM 822 C CA . ARG A 1 109 ? 12.188 0.321 -13.333 1.00 94.44 109 ARG A CA 1
ATOM 823 C C . ARG A 1 109 ? 13.561 0.070 -12.737 1.00 94.44 109 ARG A C 1
ATOM 825 O O . ARG A 1 109 ? 14.234 1.029 -12.371 1.00 94.44 109 ARG A O 1
ATOM 832 N N . CYS A 1 110 ? 13.954 -1.189 -12.635 1.00 93.31 110 CYS A N 1
ATOM 833 C CA . CYS A 1 110 ? 15.187 -1.600 -11.970 1.00 93.31 110 CYS A CA 1
ATOM 834 C C . CYS A 1 110 ? 16.062 -2.437 -12.893 1.00 93.31 110 CYS A C 1
ATOM 836 O O . CYS A 1 110 ? 15.576 -3.037 -13.859 1.00 93.31 110 CYS A O 1
ATOM 838 N N . ASP A 1 111 ? 17.346 -2.514 -12.573 1.00 92.75 111 ASP A N 1
ATOM 839 C CA . ASP A 1 111 ? 18.259 -3.390 -13.287 1.00 92.75 111 ASP A CA 1
ATOM 840 C C . ASP A 1 111 ? 17.944 -4.863 -13.019 1.00 92.75 111 ASP A C 1
ATOM 842 O O . ASP A 1 111 ? 17.396 -5.248 -11.984 1.00 92.75 111 ASP A O 1
ATOM 846 N N . ALA A 1 112 ? 18.305 -5.719 -13.975 1.00 92.12 112 ALA A N 1
ATOM 847 C CA . ALA A 1 112 ? 18.050 -7.153 -13.882 1.00 92.12 112 ALA A CA 1
ATOM 848 C C . ALA A 1 112 ? 18.721 -7.807 -12.660 1.00 92.12 112 ALA A C 1
ATOM 850 O O . ALA A 1 112 ? 18.185 -8.778 -12.130 1.00 92.12 112 ALA A O 1
ATOM 851 N N . ALA A 1 113 ? 19.861 -7.266 -12.217 1.00 91.12 113 ALA A N 1
ATOM 852 C CA . ALA A 1 113 ? 20.618 -7.746 -11.062 1.00 91.12 113 ALA A CA 1
ATOM 853 C C . ALA A 1 113 ? 19.902 -7.508 -9.716 1.00 91.12 113 ALA A C 1
ATOM 855 O O . ALA A 1 113 ? 20.264 -8.116 -8.707 1.00 91.12 113 ALA A O 1
ATOM 856 N N . ASP A 1 114 ? 18.859 -6.673 -9.697 1.00 90.81 114 ASP A N 1
ATOM 857 C CA . ASP A 1 114 ? 18.215 -6.221 -8.461 1.00 90.81 114 ASP A CA 1
ATOM 858 C C . ASP A 1 114 ? 17.035 -7.097 -8.045 1.00 90.81 114 ASP A C 1
ATOM 860 O O . ASP A 1 114 ? 16.447 -6.868 -6.992 1.00 90.81 114 ASP A O 1
ATOM 864 N N . GLU A 1 115 ? 16.700 -8.130 -8.824 1.00 90.12 115 GLU A N 1
ATOM 865 C CA . GLU A 1 115 ? 15.495 -8.965 -8.687 1.00 90.12 115 GLU A CA 1
ATOM 866 C C . GLU A 1 115 ? 15.246 -9.524 -7.279 1.00 90.12 115 GLU A C 1
ATOM 868 O O . GLU A 1 115 ? 14.111 -9.822 -6.909 1.00 90.12 115 GLU A O 1
ATOM 873 N N . HIS A 1 116 ? 16.290 -9.700 -6.473 1.00 90.62 116 HIS A N 1
ATOM 874 C CA . HIS A 1 116 ? 16.190 -10.255 -5.119 1.00 90.62 116 HIS A CA 1
ATOM 875 C C . HIS A 1 116 ? 16.252 -9.200 -4.009 1.00 90.62 116 HIS A C 1
ATOM 877 O O . HIS A 1 116 ? 16.184 -9.547 -2.833 1.00 90.62 116 HIS A O 1
ATOM 883 N N . GLN A 1 117 ? 16.351 -7.926 -4.379 1.00 89.81 117 GLN A N 1
ATOM 884 C CA . GLN A 1 117 ? 16.437 -6.779 -3.475 1.00 89.81 117 GLN A CA 1
ATOM 885 C C . GLN A 1 117 ? 15.162 -5.920 -3.505 1.00 89.81 117 GLN A C 1
ATOM 887 O O . GLN A 1 117 ? 15.062 -4.933 -2.776 1.00 89.81 117 GLN A O 1
ATOM 892 N N . LEU A 1 118 ? 14.177 -6.299 -4.327 1.00 92.75 118 LEU A N 1
ATOM 893 C CA . LEU A 1 118 ? 12.940 -5.550 -4.522 1.00 92.75 118 LEU A CA 1
ATOM 894 C C . LEU A 1 118 ? 11.885 -5.973 -3.502 1.00 92.75 118 LEU A C 1
ATOM 896 O O . LEU A 1 118 ? 11.520 -7.147 -3.408 1.00 92.75 118 LEU A O 1
ATOM 900 N N . ASN A 1 119 ? 11.371 -5.007 -2.753 1.00 91.56 119 ASN A N 1
ATOM 901 C CA . ASN A 1 119 ? 10.418 -5.240 -1.682 1.00 91.56 119 ASN A CA 1
ATOM 902 C C . ASN A 1 119 ? 9.276 -4.230 -1.726 1.00 91.56 119 ASN A C 1
ATOM 904 O O . ASN A 1 119 ? 9.459 -3.049 -2.012 1.00 91.56 119 ASN A O 1
ATOM 908 N N . GLU A 1 120 ? 8.096 -4.689 -1.348 1.00 93.25 120 GLU A N 1
ATOM 909 C CA . GLU A 1 120 ? 7.086 -3.831 -0.761 1.00 93.25 120 GLU A CA 1
ATOM 910 C C . GLU A 1 120 ? 7.393 -3.686 0.729 1.00 93.25 120 GLU A C 1
ATOM 912 O O . GLU A 1 120 ? 7.557 -4.679 1.440 1.00 93.25 120 GLU A O 1
ATOM 917 N N . ILE A 1 121 ? 7.469 -2.448 1.198 1.00 89.50 121 ILE A N 1
ATOM 918 C CA . ILE A 1 121 ? 7.707 -2.111 2.598 1.00 89.50 121 ILE A CA 1
ATOM 919 C C . ILE A 1 121 ? 6.434 -1.482 3.151 1.00 89.50 121 ILE A C 1
ATOM 921 O O . ILE A 1 121 ? 5.852 -0.613 2.505 1.00 89.50 121 ILE A O 1
ATOM 925 N N . TYR A 1 122 ? 5.987 -1.903 4.329 1.00 92.19 122 TYR A N 1
ATOM 926 C CA . TYR A 1 122 ? 4.732 -1.424 4.899 1.00 92.19 122 TYR A CA 1
ATOM 927 C C . TYR A 1 122 ? 4.774 -1.293 6.425 1.00 92.19 122 TYR A C 1
ATOM 929 O O . TYR A 1 122 ? 5.471 -2.045 7.107 1.00 92.19 122 TYR A O 1
ATOM 937 N N . SER A 1 123 ? 4.045 -0.312 6.959 1.00 90.81 123 SER A N 1
ATOM 938 C CA . SER A 1 123 ? 3.892 -0.060 8.401 1.00 90.81 123 SER A CA 1
ATOM 939 C C . SER A 1 123 ? 2.676 0.828 8.675 1.00 90.81 123 SER A C 1
ATOM 941 O O . SER A 1 123 ? 2.106 1.417 7.757 1.00 90.81 123 SER A O 1
ATOM 943 N N . VAL A 1 124 ? 2.298 0.981 9.944 1.00 91.12 124 VAL A N 1
ATOM 944 C CA . VAL A 1 124 ? 1.411 2.081 10.367 1.00 91.12 124 VAL A CA 1
ATOM 945 C C . VAL A 1 124 ? 2.180 3.398 10.511 1.00 91.12 124 VAL A C 1
ATOM 947 O O . VAL A 1 124 ? 3.417 3.406 10.499 1.00 91.12 124 VAL A O 1
ATOM 950 N N . ASN A 1 125 ? 1.462 4.509 10.680 1.00 87.81 125 ASN A N 1
ATOM 951 C CA . ASN A 1 125 ? 2.041 5.820 10.968 1.00 87.81 125 ASN A CA 1
ATOM 952 C C . ASN A 1 125 ? 2.391 5.957 12.460 1.00 87.81 125 ASN A C 1
ATOM 954 O O . ASN A 1 125 ? 1.641 6.504 13.268 1.00 87.81 125 ASN A O 1
ATOM 958 N N . ALA A 1 126 ? 3.515 5.347 12.843 1.00 87.81 126 ALA A N 1
ATOM 959 C CA . ALA A 1 126 ? 3.866 5.054 14.234 1.00 87.81 126 ALA A CA 1
ATOM 960 C C . ALA A 1 126 ? 4.244 6.269 15.107 1.00 87.81 126 ALA A C 1
ATOM 962 O O . ALA A 1 126 ? 4.361 6.110 16.325 1.00 87.81 126 ALA A O 1
ATOM 963 N N . ASP A 1 127 ? 4.456 7.444 14.521 1.00 84.25 127 ASP A N 1
ATOM 964 C CA . ASP A 1 127 ? 4.711 8.722 15.199 1.00 84.25 127 ASP A CA 1
ATOM 965 C C . ASP A 1 127 ? 3.447 9.592 15.321 1.00 84.25 127 ASP A C 1
ATOM 967 O O . ASP A 1 127 ? 3.470 10.628 15.985 1.00 84.25 127 ASP A O 1
ATOM 971 N N . ASN A 1 128 ? 2.324 9.151 14.748 1.00 86.94 128 ASN A N 1
ATOM 972 C CA . ASN A 1 128 ? 1.059 9.863 14.802 1.00 86.94 128 ASN A CA 1
ATOM 973 C C . ASN A 1 128 ? 0.062 9.226 15.784 1.00 86.94 128 ASN A C 1
ATOM 975 O O . ASN A 1 128 ? -0.297 8.050 15.665 1.00 86.94 128 ASN A O 1
ATOM 979 N N . ALA A 1 129 ? -0.454 10.035 16.716 1.00 89.75 129 ALA A N 1
ATOM 980 C CA . ALA A 1 129 ? -1.405 9.615 17.752 1.00 89.75 129 ALA A CA 1
ATOM 981 C C . ALA A 1 129 ? -2.675 8.927 17.212 1.00 89.75 129 ALA A C 1
ATOM 983 O O . ALA A 1 129 ? -3.248 8.083 17.896 1.00 89.75 129 ALA A O 1
ATOM 984 N N . TYR A 1 130 ? -3.096 9.262 15.993 1.00 87.56 130 TYR A N 1
ATOM 985 C CA . TYR A 1 130 ? -4.315 8.771 15.345 1.00 87.56 130 TYR A CA 1
ATOM 986 C C . TYR A 1 130 ? -4.030 8.032 14.028 1.00 87.56 130 TYR A C 1
ATOM 988 O O . TYR A 1 130 ? -4.924 7.868 13.195 1.00 87.56 130 TYR A O 1
ATOM 996 N N . GLY A 1 131 ? -2.769 7.646 13.821 1.00 80.31 131 GLY A N 1
ATOM 997 C CA . GLY A 1 131 ? -2.297 6.996 12.606 1.00 80.31 131 GLY A CA 1
ATOM 998 C C . GLY A 1 131 ? -1.464 5.739 12.851 1.00 80.31 131 GLY A C 1
ATOM 999 O O . GLY A 1 131 ? -1.074 5.088 11.893 1.00 80.31 131 GLY A O 1
ATOM 1000 N N . GLY A 1 132 ? -1.180 5.367 14.102 1.00 88.00 132 GLY A N 1
ATOM 1001 C CA . GLY A 1 132 ? -0.387 4.164 14.385 1.00 88.00 132 GLY A CA 1
ATOM 1002 C C . GLY A 1 132 ? 0.459 4.196 15.652 1.00 88.00 132 GLY A C 1
ATOM 1003 O O . GLY A 1 132 ? 1.031 3.172 16.022 1.00 88.00 132 GLY A O 1
ATOM 1004 N N . MET A 1 133 ? 0.562 5.337 16.338 1.00 91.50 133 MET A N 1
ATOM 1005 C CA . MET A 1 133 ? 1.345 5.441 17.574 1.00 91.50 133 MET A CA 1
ATOM 1006 C C . MET A 1 133 ? 0.792 4.557 18.698 1.00 91.50 133 MET A C 1
ATOM 1008 O O . MET A 1 133 ? 1.575 3.935 19.420 1.00 91.50 133 MET A O 1
ATOM 1012 N N . TYR A 1 134 ? -0.535 4.475 18.829 1.00 94.94 134 TYR A N 1
ATOM 1013 C CA . TYR A 1 134 ? -1.201 3.765 19.920 1.00 94.94 134 TYR A CA 1
ATOM 1014 C C . TYR A 1 134 ? -2.013 2.567 19.421 1.00 94.94 134 TYR A C 1
ATOM 1016 O O . TYR A 1 134 ? -2.901 2.721 18.586 1.00 94.94 134 TYR A O 1
ATOM 1024 N N . GLU A 1 135 ? -1.718 1.379 19.954 1.00 95.62 135 GLU A N 1
ATOM 1025 C CA . GLU A 1 135 ? -2.383 0.105 19.628 1.00 95.62 135 GLU A CA 1
ATOM 1026 C C . GLU A 1 135 ? -3.518 -0.199 20.629 1.00 95.62 135 GLU A C 1
ATOM 1028 O O . GLU A 1 135 ? -3.493 -1.204 21.338 1.00 95.62 135 GLU A O 1
ATOM 1033 N N . ASP A 1 136 ? -4.498 0.703 20.738 1.00 95.75 136 ASP A N 1
ATOM 1034 C CA . ASP A 1 136 ? -5.565 0.628 21.756 1.00 95.75 136 ASP A CA 1
ATOM 1035 C C . ASP A 1 136 ? -6.457 -0.610 21.643 1.00 95.75 136 ASP A C 1
ATOM 1037 O O . ASP A 1 136 ? -7.057 -1.037 22.629 1.00 95.75 136 ASP A O 1
ATOM 1041 N N . GLY A 1 137 ? -6.539 -1.204 20.451 1.00 96.38 137 GLY A N 1
ATOM 1042 C CA . GLY A 1 137 ? -7.370 -2.375 20.201 1.00 96.38 137 GLY A CA 1
ATOM 1043 C C . GLY A 1 137 ? -6.976 -3.589 21.044 1.00 96.38 137 GLY A C 1
ATOM 1044 O O . GLY A 1 137 ? -7.826 -4.433 21.321 1.00 96.38 137 GLY A O 1
ATOM 1045 N N . VAL A 1 138 ? -5.723 -3.666 21.509 1.00 96.50 138 VAL A N 1
ATOM 1046 C CA . VAL A 1 138 ? -5.210 -4.804 22.292 1.00 96.50 138 VAL A CA 1
ATOM 1047 C C . VAL A 1 138 ? -6.014 -5.019 23.573 1.00 96.50 138 VAL A C 1
ATOM 1049 O O . VAL A 1 138 ? -6.315 -6.162 23.910 1.00 96.50 138 VAL A O 1
ATOM 1052 N N . ALA A 1 139 ? -6.433 -3.942 24.245 1.00 95.25 139 ALA A N 1
ATOM 1053 C CA . ALA A 1 139 ? -7.249 -4.026 25.460 1.00 95.25 139 ALA A CA 1
ATOM 1054 C C . ALA A 1 139 ? -8.637 -4.656 25.219 1.00 95.25 139 ALA A C 1
ATOM 1056 O O . ALA A 1 139 ? -9.290 -5.083 26.167 1.00 95.25 139 ALA A O 1
ATOM 1057 N N . TYR A 1 140 ? -9.060 -4.752 23.956 1.00 95.94 140 TYR A N 1
ATOM 1058 C CA . TYR A 1 140 ? -10.355 -5.275 23.520 1.00 95.94 140 TYR A CA 1
ATOM 1059 C C . TYR A 1 140 ? -10.216 -6.501 22.602 1.00 95.94 140 TYR A C 1
ATOM 1061 O O . TYR A 1 140 ? -11.129 -6.825 21.849 1.00 95.94 140 TYR A O 1
ATOM 1069 N N . GLY A 1 141 ? -9.061 -7.180 22.622 1.00 96.12 141 GLY A N 1
ATOM 1070 C CA . GLY A 1 141 ? -8.817 -8.390 21.825 1.00 96.12 141 GLY A CA 1
ATOM 1071 C C . GLY A 1 141 ? -8.518 -8.138 20.341 1.00 96.12 141 GLY A C 1
ATOM 1072 O O . GLY A 1 141 ? -8.400 -9.083 19.559 1.00 96.12 141 GLY A O 1
ATOM 1073 N N . ILE A 1 142 ? -8.344 -6.881 19.934 1.00 97.44 142 ILE A N 1
ATOM 1074 C CA . ILE A 1 142 ? -8.050 -6.486 18.555 1.00 97.44 142 ILE A CA 1
ATOM 1075 C C . ILE A 1 142 ? -6.547 -6.212 18.430 1.00 97.44 142 ILE A C 1
ATOM 1077 O O . ILE A 1 142 ? -6.084 -5.069 18.442 1.00 97.44 142 ILE A O 1
ATOM 1081 N N . ASN A 1 143 ? -5.759 -7.279 18.293 1.00 96.62 143 ASN A N 1
ATOM 1082 C CA . ASN A 1 143 ? -4.326 -7.161 17.999 1.00 96.62 143 ASN A CA 1
ATOM 1083 C C . ASN A 1 143 ? -4.110 -6.350 16.719 1.00 96.62 143 ASN A C 1
ATOM 1085 O O . ASN A 1 143 ? -4.810 -6.585 15.730 1.00 96.62 143 ASN A O 1
ATOM 1089 N N . LYS A 1 144 ? -3.127 -5.441 16.719 1.00 97.12 144 LYS A N 1
ATOM 1090 C CA . LYS A 1 144 ? -2.846 -4.503 15.619 1.00 97.12 144 LYS A CA 1
ATOM 1091 C C . LYS A 1 144 ? -4.007 -3.560 15.286 1.00 97.12 144 LYS A C 1
ATOM 1093 O O . LYS A 1 144 ? -4.073 -3.045 14.175 1.00 97.12 144 LYS A O 1
ATOM 1098 N N . GLY A 1 145 ? -4.910 -3.325 16.241 1.00 96.81 145 GLY A N 1
ATOM 1099 C CA . GLY A 1 145 ? -5.911 -2.262 16.180 1.00 96.81 145 GLY A CA 1
ATOM 1100 C C . GLY A 1 145 ? -5.333 -0.950 16.702 1.00 96.81 145 GLY A C 1
ATOM 1101 O O . GLY A 1 145 ? -5.077 -0.820 17.900 1.00 96.81 145 GLY A O 1
ATOM 1102 N N . TYR A 1 146 ? -5.131 0.016 15.810 1.00 95.12 146 TYR A N 1
ATOM 1103 C CA . TYR A 1 146 ? -4.531 1.309 16.125 1.00 95.12 146 TYR A CA 1
ATOM 1104 C C . TYR A 1 146 ? -5.579 2.413 16.238 1.00 95.12 146 TYR A C 1
ATOM 1106 O O . TYR A 1 146 ? -6.569 2.419 15.505 1.00 95.12 146 TYR A O 1
ATOM 1114 N N . ALA A 1 147 ? -5.349 3.347 17.159 1.00 92.56 147 ALA A N 1
ATOM 1115 C CA . ALA A 1 147 ? -6.234 4.480 17.398 1.00 92.56 147 ALA A CA 1
ATOM 1116 C C . ALA A 1 147 ? -6.451 5.298 16.118 1.00 92.56 147 ALA A C 1
ATOM 1118 O O . ALA A 1 147 ? -5.502 5.579 15.384 1.00 92.56 147 ALA A O 1
ATOM 1119 N N . THR A 1 148 ? -7.696 5.713 15.886 1.00 89.00 148 THR A N 1
ATOM 1120 C CA . THR A 1 148 ? -8.056 6.623 14.793 1.00 89.00 148 THR A CA 1
ATOM 1121 C C . THR A 1 148 ? -8.471 7.984 15.338 1.00 89.00 148 THR A C 1
ATOM 1123 O O . THR A 1 148 ? -8.645 8.173 16.543 1.00 89.00 148 THR A O 1
ATOM 1126 N N . TYR A 1 149 ? -8.637 8.963 14.448 1.00 86.69 149 TYR A N 1
ATOM 1127 C CA . TYR A 1 149 ? -9.134 10.281 14.845 1.00 86.69 149 TYR A CA 1
ATOM 1128 C C . TYR A 1 149 ? -10.605 10.244 15.281 1.00 86.69 149 TYR A C 1
ATOM 1130 O O . TYR A 1 149 ? -11.056 11.115 16.034 1.00 86.69 149 TYR A O 1
ATOM 1138 N N . HIS A 1 150 ? -11.343 9.231 14.820 1.00 86.25 150 HIS A N 1
ATOM 1139 C CA . HIS A 1 150 ? -12.707 9.002 15.247 1.00 86.25 150 HIS A CA 1
ATOM 1140 C C . HIS A 1 150 ? -12.713 8.351 16.626 1.00 86.25 150 HIS A C 1
ATOM 1142 O O . HIS A 1 150 ? -12.032 7.351 16.864 1.00 86.25 150 HIS A O 1
ATOM 1148 N N . ARG A 1 151 ? -13.487 8.929 17.542 1.00 87.00 151 ARG A N 1
ATOM 1149 C CA . ARG A 1 151 ? -13.596 8.419 18.906 1.00 87.00 151 ARG A CA 1
ATOM 1150 C C . ARG A 1 151 ? -14.181 7.003 18.890 1.00 87.00 151 ARG A C 1
ATOM 1152 O O . ARG A 1 151 ? -15.019 6.695 18.041 1.00 87.00 151 ARG A O 1
ATOM 1159 N N . ASN A 1 152 ? -13.718 6.157 19.811 1.00 88.81 152 ASN A N 1
ATOM 1160 C CA . ASN A 1 152 ? -14.190 4.776 20.013 1.00 88.81 152 ASN A CA 1
ATOM 1161 C C . ASN A 1 152 ? -13.933 3.822 18.834 1.00 88.81 152 ASN A C 1
ATOM 1163 O O . ASN A 1 152 ? -14.507 2.737 18.789 1.00 88.81 152 ASN A O 1
ATOM 1167 N N . VAL A 1 153 ? -13.088 4.201 17.870 1.00 90.69 153 VAL A N 1
ATOM 1168 C CA . VAL A 1 153 ? -12.815 3.382 16.685 1.00 90.69 153 VAL A CA 1
ATOM 1169 C C . VAL A 1 153 ? -11.321 3.154 16.530 1.00 90.69 153 VAL A C 1
ATOM 1171 O O . VAL A 1 153 ? -10.532 4.103 16.463 1.00 90.69 153 VAL A O 1
ATOM 1174 N N . VAL A 1 154 ? -10.942 1.884 16.406 1.00 94.50 154 VAL A N 1
ATOM 1175 C CA . VAL A 1 154 ? -9.605 1.482 15.956 1.00 94.50 154 VAL A CA 1
ATOM 1176 C C . VAL A 1 154 ? -9.652 0.957 14.535 1.00 94.50 154 VAL A C 1
ATOM 1178 O O . VAL A 1 154 ? -10.648 0.382 14.095 1.00 94.50 154 VAL A O 1
ATOM 1181 N N . LEU A 1 155 ? -8.538 1.131 13.834 1.00 93.44 155 LEU A N 1
ATOM 1182 C CA . LEU A 1 155 ? -8.323 0.619 12.494 1.00 93.44 155 LEU A CA 1
ATOM 1183 C C . LEU A 1 155 ? -7.200 -0.411 12.506 1.00 93.44 155 LEU A C 1
ATOM 1185 O O . LEU A 1 155 ? -6.160 -0.224 13.141 1.00 93.44 155 LEU A O 1
ATOM 1189 N N . ARG A 1 156 ? -7.401 -1.486 11.751 1.00 95.19 156 ARG A N 1
ATOM 1190 C CA . ARG A 1 156 ? -6.378 -2.481 11.453 1.00 95.19 156 ARG A CA 1
ATOM 1191 C C . ARG A 1 156 ? -6.261 -2.665 9.945 1.00 95.19 156 ARG A C 1
ATOM 1193 O O . ARG A 1 156 ? -7.264 -2.686 9.237 1.00 95.19 156 ARG A O 1
ATOM 1200 N N . VAL A 1 157 ? -5.025 -2.792 9.462 1.00 95.69 157 VAL A N 1
ATOM 1201 C CA . VAL A 1 157 ? -4.710 -2.996 8.040 1.00 95.69 157 VAL A CA 1
ATOM 1202 C C . VAL A 1 157 ? -3.992 -4.321 7.874 1.00 95.69 157 VAL A C 1
ATOM 1204 O O . VAL A 1 157 ? -3.029 -4.592 8.593 1.00 95.69 157 VAL A O 1
ATOM 1207 N N . LYS A 1 158 ? -4.431 -5.137 6.919 1.00 97.75 158 LYS A N 1
ATOM 1208 C CA . LYS A 1 158 ? -3.798 -6.400 6.542 1.00 97.75 158 LYS A CA 1
ATOM 1209 C C . LYS A 1 158 ? -3.148 -6.282 5.173 1.00 97.75 158 LYS A C 1
ATOM 1211 O O . LYS A 1 158 ? -3.774 -5.813 4.227 1.00 97.75 158 LYS A O 1
ATOM 1216 N N . ASN A 1 159 ? -1.914 -6.759 5.064 1.00 97.75 159 ASN A N 1
ATOM 1217 C CA . ASN A 1 159 ? -1.278 -7.035 3.785 1.00 97.75 159 ASN A CA 1
ATOM 1218 C C . ASN A 1 159 ? -1.818 -8.378 3.282 1.00 97.75 159 ASN A C 1
ATOM 1220 O O . ASN A 1 159 ? -1.525 -9.422 3.871 1.00 97.75 159 ASN A O 1
ATOM 1224 N N . ASN A 1 160 ? -2.640 -8.372 2.233 1.00 98.06 160 ASN A N 1
ATOM 1225 C CA . ASN A 1 160 ? -3.319 -9.596 1.800 1.00 98.06 160 ASN A CA 1
ATOM 1226 C C . ASN A 1 160 ? -2.377 -10.608 1.155 1.00 98.06 160 ASN A C 1
ATOM 1228 O O . ASN A 1 160 ? -2.646 -11.804 1.221 1.00 98.06 160 ASN A O 1
ATOM 1232 N N . ALA A 1 161 ? -1.248 -10.158 0.613 1.00 97.56 161 ALA A N 1
ATOM 1233 C CA . ALA A 1 161 ? -0.251 -11.057 0.059 1.00 97.56 161 ALA A CA 1
ATOM 1234 C C . ALA A 1 161 ? 0.572 -11.790 1.130 1.00 97.56 161 ALA A C 1
ATOM 1236 O O . ALA A 1 161 ? 0.926 -12.947 0.924 1.00 97.56 161 ALA A O 1
ATOM 1237 N N . THR A 1 162 ? 0.885 -11.158 2.270 1.00 97.75 162 THR A N 1
ATOM 1238 C CA . THR A 1 162 ? 1.608 -11.835 3.372 1.00 97.75 162 THR A CA 1
ATOM 1239 C C . THR A 1 162 ? 0.686 -12.443 4.424 1.00 97.75 162 THR A C 1
ATOM 1241 O O . THR A 1 162 ? 1.127 -13.236 5.256 1.00 97.75 162 THR A O 1
ATOM 1244 N N . GLY A 1 163 ? -0.580 -12.030 4.450 1.00 97.94 163 GLY A N 1
ATOM 1245 C CA . GLY A 1 163 ? -1.521 -12.351 5.517 1.00 97.94 163 GLY A CA 1
ATOM 1246 C C . GLY A 1 163 ? -1.249 -11.614 6.835 1.00 97.94 163 GLY A C 1
ATOM 1247 O O . GLY A 1 163 ? -2.007 -11.795 7.786 1.00 97.94 163 GLY A O 1
ATOM 1248 N N . GLN A 1 164 ? -0.200 -10.790 6.908 1.00 97.94 164 GLN A N 1
ATOM 1249 C CA . GLN A 1 164 ? 0.207 -10.104 8.130 1.00 97.94 164 GLN A CA 1
ATOM 1250 C C . GLN A 1 164 ? -0.529 -8.779 8.292 1.00 97.94 164 GLN A C 1
ATOM 1252 O O . GLN A 1 164 ? -0.721 -8.028 7.334 1.00 97.94 164 GLN A O 1
ATOM 1257 N N . TYR A 1 165 ? -0.873 -8.454 9.533 1.00 98.00 165 TYR A N 1
ATOM 1258 C CA . TYR A 1 165 ? -1.313 -7.109 9.873 1.00 98.00 165 TYR A CA 1
ATOM 1259 C C . TYR A 1 165 ? -0.130 -6.145 9.924 1.00 98.00 165 TYR A C 1
ATOM 1261 O O . TYR A 1 165 ? 0.996 -6.528 10.261 1.00 98.00 165 TYR A O 1
ATOM 1269 N N . PHE A 1 166 ? -0.407 -4.893 9.578 1.00 95.88 166 PHE A N 1
ATOM 1270 C CA . PHE A 1 166 ? 0.544 -3.799 9.643 1.00 95.88 166 PHE A CA 1
ATOM 1271 C C . PHE A 1 166 ? 0.911 -3.537 11.100 1.00 95.88 166 PHE A C 1
ATOM 1273 O O . PHE A 1 166 ? 0.082 -3.660 12.004 1.00 95.88 166 PHE A O 1
ATOM 1280 N N . SER A 1 167 ? 2.163 -3.162 11.323 1.00 95.19 167 SER A N 1
ATOM 1281 C CA . SER A 1 167 ? 2.690 -2.870 12.648 1.00 95.19 167 SER A CA 1
ATOM 1282 C C . SER A 1 167 ? 3.428 -1.538 12.677 1.00 95.19 167 SER A C 1
ATOM 1284 O O . SER A 1 167 ? 3.670 -0.916 11.643 1.00 95.19 167 SER A O 1
ATOM 1286 N N . ARG A 1 168 ? 3.816 -1.104 13.879 1.00 91.62 168 ARG A N 1
ATOM 1287 C CA . ARG A 1 168 ? 4.671 0.079 14.074 1.00 91.62 168 ARG A CA 1
ATOM 1288 C C . ARG A 1 168 ? 6.076 -0.091 13.495 1.00 91.62 168 ARG A C 1
ATOM 1290 O O . ARG A 1 168 ? 6.763 0.900 13.277 1.00 91.62 168 ARG A O 1
ATOM 1297 N N . LEU A 1 169 ? 6.510 -1.332 13.291 1.00 88.88 169 LEU A N 1
ATOM 1298 C CA . LEU A 1 169 ? 7.783 -1.650 12.664 1.00 88.88 169 LEU A CA 1
ATOM 1299 C C . LEU A 1 169 ? 7.569 -1.862 11.167 1.00 88.88 169 LEU A C 1
ATOM 1301 O O . LEU A 1 169 ? 6.578 -2.471 10.759 1.00 88.88 169 LEU A O 1
ATOM 1305 N N . TRP A 1 170 ? 8.525 -1.395 10.367 1.00 87.06 170 TRP A N 1
ATOM 1306 C CA . TRP A 1 170 ? 8.548 -1.677 8.938 1.00 87.06 170 TRP A CA 1
ATOM 1307 C C . TRP A 1 170 ? 8.642 -3.180 8.693 1.00 87.06 170 TRP A C 1
ATOM 1309 O O . TRP A 1 170 ? 9.547 -3.857 9.186 1.00 87.06 170 TRP A O 1
ATOM 1319 N N . GLN A 1 171 ? 7.692 -3.684 7.919 1.00 94.12 171 GLN A N 1
ATOM 1320 C CA . GLN A 1 171 ? 7.634 -5.054 7.440 1.00 94.12 171 GLN A CA 1
ATOM 1321 C C . GLN A 1 171 ? 7.953 -5.072 5.946 1.00 94.12 171 GLN A C 1
ATOM 1323 O O . GLN A 1 171 ? 7.697 -4.100 5.237 1.00 94.12 171 GLN A O 1
ATOM 1328 N N . TYR A 1 172 ? 8.513 -6.184 5.478 1.00 92.25 172 TYR A N 1
ATOM 1329 C CA . TYR A 1 172 ? 9.037 -6.321 4.124 1.00 92.25 172 TYR A CA 1
ATOM 1330 C C . TYR A 1 172 ? 8.414 -7.544 3.456 1.00 92.25 172 TYR A C 1
ATOM 1332 O O . TYR A 1 172 ? 8.434 -8.644 4.011 1.00 92.25 172 TYR A O 1
ATOM 1340 N N . ARG A 1 173 ? 7.876 -7.350 2.255 1.00 95.31 173 ARG A N 1
ATOM 1341 C CA . ARG A 1 173 ? 7.379 -8.402 1.371 1.00 95.31 173 ARG A CA 1
ATOM 1342 C C . ARG A 1 173 ? 8.211 -8.387 0.086 1.00 95.31 173 ARG A C 1
ATOM 1344 O O . ARG A 1 173 ? 8.122 -7.409 -0.655 1.00 95.31 173 ARG A O 1
ATOM 1351 N N . PRO A 1 174 ? 8.967 -9.452 -0.225 1.00 96.00 174 PRO A N 1
ATOM 1352 C CA . PRO A 1 174 ? 9.680 -9.544 -1.493 1.00 96.00 174 PRO A CA 1
ATOM 1353 C C . PRO A 1 174 ? 8.718 -9.470 -2.681 1.00 96.00 174 PRO A C 1
ATOM 1355 O O . PRO A 1 174 ? 7.709 -10.177 -2.710 1.00 96.00 174 PRO A O 1
ATOM 1358 N N . LEU A 1 175 ? 9.052 -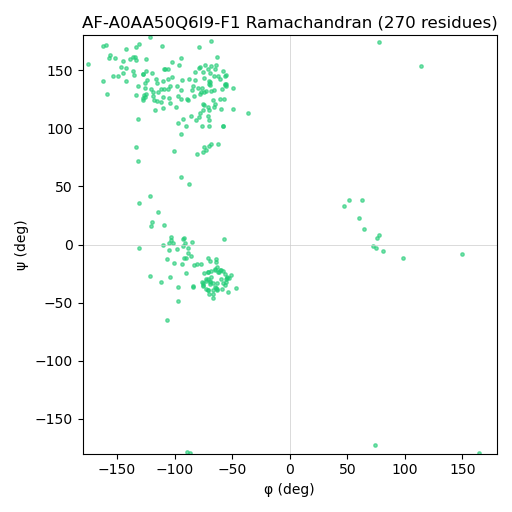8.655 -3.678 1.00 95.69 175 LEU A N 1
ATOM 1359 C CA . LEU A 1 175 ? 8.334 -8.605 -4.948 1.00 95.69 175 LEU A CA 1
ATOM 1360 C C . LEU A 1 175 ? 8.961 -9.617 -5.910 1.00 95.69 175 LEU A C 1
ATOM 1362 O O . LEU A 1 175 ? 10.170 -9.616 -6.123 1.00 95.69 175 LEU A O 1
ATOM 1366 N N . ARG A 1 176 ? 8.144 -10.520 -6.457 1.00 93.3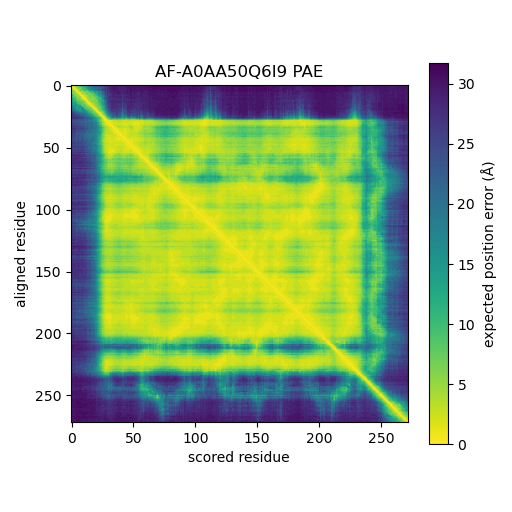8 176 ARG A N 1
ATOM 1367 C CA . ARG A 1 176 ? 8.584 -11.655 -7.285 1.00 93.38 176 ARG A CA 1
ATOM 1368 C C . ARG A 1 176 ? 7.729 -11.758 -8.544 1.00 93.38 176 ARG A C 1
ATOM 1370 O O . ARG A 1 176 ? 6.605 -11.267 -8.554 1.00 93.38 176 ARG A O 1
ATOM 1377 N N . GLY A 1 177 ? 8.257 -12.422 -9.576 1.00 93.94 177 GLY A N 1
ATOM 1378 C CA . GLY A 1 177 ? 7.526 -12.660 -10.828 1.00 93.94 177 GLY A CA 1
ATOM 1379 C C . GLY A 1 177 ? 7.155 -11.367 -11.556 1.00 93.94 177 GLY A C 1
ATOM 1380 O O . GLY A 1 177 ? 6.040 -11.238 -12.050 1.00 93.94 177 GLY A O 1
ATOM 1381 N N . LEU A 1 178 ? 8.059 -10.387 -11.542 1.00 97.50 178 LEU A N 1
ATOM 1382 C CA . LEU A 1 178 ? 7.835 -9.071 -12.131 1.00 97.50 178 LEU A CA 1
ATOM 1383 C C . LEU A 1 178 ? 8.089 -9.090 -13.640 1.00 97.50 178 LEU A C 1
ATOM 1385 O O . LEU A 1 178 ? 8.963 -9.811 -14.126 1.00 97.50 178 LEU A O 1
ATOM 1389 N N . ASP A 1 179 ? 7.343 -8.255 -14.361 1.00 98.00 179 ASP A N 1
ATOM 1390 C CA . ASP A 1 179 ? 7.497 -8.096 -15.805 1.00 98.00 179 ASP A CA 1
ATOM 1391 C C . ASP A 1 179 ? 8.882 -7.526 -16.143 1.00 98.00 179 ASP A C 1
ATOM 1393 O O . ASP A 1 179 ? 9.499 -6.809 -15.348 1.00 98.00 179 ASP A O 1
ATOM 1397 N N . ARG A 1 180 ? 9.358 -7.805 -17.358 1.00 97.00 180 ARG A N 1
ATOM 1398 C CA . ARG A 1 180 ? 10.593 -7.233 -17.900 1.00 97.00 180 ARG A CA 1
ATOM 1399 C C . ARG A 1 180 ? 10.326 -6.543 -19.225 1.00 97.00 180 ARG A C 1
ATOM 1401 O O . ARG A 1 180 ? 9.437 -6.946 -19.972 1.00 97.00 180 ARG A O 1
ATOM 1408 N N . ASP A 1 181 ? 11.102 -5.508 -19.512 1.00 95.25 181 ASP A N 1
ATOM 1409 C CA . ASP A 1 181 ? 11.098 -4.881 -20.831 1.00 95.25 181 ASP A CA 1
ATOM 1410 C C . ASP A 1 181 ? 12.053 -5.567 -21.822 1.00 95.25 181 ASP A C 1
ATOM 1412 O O . ASP A 1 181 ? 12.753 -6.526 -21.494 1.00 95.25 181 ASP A O 1
ATOM 1416 N N . ALA A 1 182 ? 12.107 -5.038 -23.049 1.00 93.56 182 ALA A N 1
ATOM 1417 C CA . ALA A 1 182 ? 12.990 -5.516 -24.117 1.00 93.56 182 ALA A CA 1
ATOM 1418 C C . ALA A 1 182 ? 14.486 -5.483 -23.756 1.00 93.56 182 ALA A C 1
ATOM 1420 O O . ALA A 1 182 ? 15.276 -6.186 -24.379 1.00 93.56 182 ALA A O 1
ATOM 1421 N N . GLN A 1 183 ? 14.890 -4.651 -22.791 1.00 90.88 183 GLN A N 1
ATOM 1422 C CA . GLN A 1 183 ? 16.271 -4.547 -22.319 1.00 90.88 183 GLN A CA 1
ATOM 1423 C C . GLN A 1 183 ? 16.537 -5.458 -21.110 1.00 90.88 183 GLN A C 1
ATOM 1425 O O . GLN A 1 183 ? 17.619 -5.409 -20.530 1.00 90.88 183 GLN A O 1
ATOM 1430 N N . GLY A 1 184 ? 15.561 -6.279 -20.708 1.00 93.25 184 GLY A N 1
ATOM 1431 C CA . GLY A 1 184 ? 15.652 -7.172 -19.557 1.00 93.25 184 GLY A CA 1
ATOM 1432 C C . GLY A 1 184 ? 15.522 -6.465 -18.207 1.00 93.25 184 GLY A C 1
ATOM 1433 O O . GLY A 1 184 ? 15.675 -7.124 -17.173 1.00 93.25 184 GLY A O 1
ATOM 1434 N N . ARG A 1 185 ? 15.226 -5.158 -18.188 1.00 94.06 185 ARG A N 1
ATOM 1435 C CA . ARG A 1 185 ? 15.032 -4.399 -16.948 1.00 94.06 185 ARG A CA 1
ATOM 1436 C C . ARG A 1 185 ? 13.688 -4.744 -16.325 1.00 94.06 185 ARG A C 1
ATOM 1438 O O . ARG A 1 185 ? 12.704 -4.974 -17.023 1.00 94.06 185 ARG A O 1
ATOM 1445 N N . ILE A 1 186 ? 13.673 -4.795 -15.001 1.00 96.75 186 ILE A N 1
ATOM 1446 C CA . ILE A 1 186 ? 12.523 -5.207 -14.199 1.00 96.75 186 ILE A CA 1
ATOM 1447 C C . ILE A 1 186 ? 11.543 -4.042 -14.103 1.00 96.75 186 ILE A C 1
ATOM 1449 O O . ILE A 1 186 ? 11.947 -2.913 -13.824 1.00 96.75 186 ILE A O 1
ATOM 1453 N N . LEU A 1 187 ? 10.257 -4.318 -14.295 1.00 97.38 187 LEU A N 1
ATOM 1454 C CA . LEU A 1 187 ? 9.175 -3.346 -14.215 1.00 97.38 187 LEU A CA 1
ATOM 1455 C C . LEU A 1 187 ? 8.325 -3.614 -12.975 1.00 97.38 187 LEU A C 1
ATOM 1457 O O . LEU A 1 187 ? 7.668 -4.648 -12.863 1.00 97.38 187 LEU A O 1
ATOM 1461 N N . VAL A 1 188 ? 8.301 -2.649 -12.059 1.00 96.81 188 VAL A N 1
ATOM 1462 C CA . VAL A 1 188 ? 7.420 -2.662 -10.890 1.00 96.81 188 VAL A CA 1
ATOM 1463 C C . VAL A 1 188 ? 6.195 -1.817 -11.213 1.00 96.81 188 VAL A C 1
ATOM 1465 O O . VAL A 1 188 ? 6.255 -0.584 -11.250 1.00 96.81 188 VAL A O 1
ATOM 1468 N N . LYS A 1 189 ? 5.081 -2.490 -11.480 1.00 97.44 189 LYS A N 1
ATOM 1469 C CA . LYS A 1 189 ? 3.789 -1.895 -11.824 1.00 97.44 189 LYS A CA 1
ATOM 1470 C C . LYS A 1 189 ? 2.905 -1.728 -10.594 1.00 97.44 189 LYS A C 1
ATOM 1472 O O . LYS A 1 189 ? 3.088 -2.415 -9.589 1.00 97.44 189 LYS A O 1
ATOM 1477 N N . ALA A 1 190 ? 1.896 -0.864 -10.691 1.00 95.44 190 ALA A N 1
ATOM 1478 C CA . ALA A 1 190 ? 0.921 -0.660 -9.619 1.00 95.44 190 ALA A CA 1
ATOM 1479 C C . ALA A 1 190 ? 0.267 -1.978 -9.161 1.0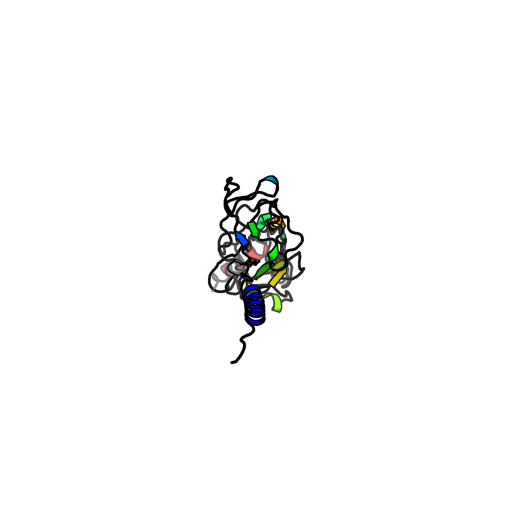0 95.44 190 ALA A C 1
ATOM 1481 O O . ALA A 1 190 ? 0.164 -2.224 -7.962 1.00 95.44 190 ALA A O 1
ATOM 1482 N N . LYS A 1 191 ? -0.075 -2.874 -10.097 1.00 96.25 191 LYS A N 1
ATOM 1483 C CA . LYS A 1 191 ? -0.650 -4.200 -9.797 1.00 96.25 191 LYS A CA 1
ATOM 1484 C C . LYS A 1 191 ? 0.263 -5.154 -9.015 1.00 96.25 191 LYS A C 1
ATOM 1486 O O . LYS A 1 191 ? -0.195 -6.206 -8.588 1.00 96.25 191 LYS A O 1
ATOM 1491 N N . ASN A 1 192 ? 1.558 -4.857 -8.880 1.00 97.31 192 ASN A N 1
ATOM 1492 C CA . ASN A 1 192 ? 2.483 -5.727 -8.147 1.00 97.31 192 ASN A CA 1
ATOM 1493 C C . ASN A 1 192 ? 2.438 -5.492 -6.628 1.00 97.31 192 ASN A C 1
ATOM 1495 O O . ASN A 1 192 ? 2.887 -6.340 -5.850 1.00 97.31 192 ASN A O 1
ATOM 1499 N N . PHE A 1 193 ? 1.890 -4.362 -6.192 1.00 95.75 193 PHE A N 1
ATOM 1500 C CA . PHE A 1 193 ? 1.674 -4.078 -4.779 1.00 95.75 193 PHE A CA 1
ATOM 1501 C C . PHE A 1 193 ? 0.440 -4.818 -4.260 1.00 95.75 193 PHE A C 1
ATOM 1503 O O . PHE A 1 193 ? -0.444 -5.192 -5.026 1.00 95.75 193 PHE A O 1
ATOM 1510 N N . THR A 1 194 ? 0.425 -5.110 -2.963 1.00 95.94 194 THR A N 1
ATOM 1511 C CA . THR A 1 194 ? -0.640 -5.898 -2.343 1.00 95.94 194 THR A CA 1
ATOM 1512 C C . THR A 1 194 ? -1.964 -5.153 -2.406 1.00 95.94 194 THR A C 1
ATOM 1514 O O . THR A 1 194 ? -2.002 -3.936 -2.283 1.00 95.94 194 THR A O 1
ATOM 1517 N N . ASP A 1 195 ? -3.063 -5.889 -2.459 1.00 95.88 195 ASP A N 1
ATOM 1518 C CA . ASP A 1 195 ? -4.328 -5.362 -1.965 1.00 95.88 195 ASP A CA 1
ATOM 1519 C C . ASP A 1 195 ? -4.284 -5.340 -0.432 1.00 95.88 195 ASP A C 1
ATOM 1521 O O . ASP A 1 195 ? -3.572 -6.139 0.197 1.00 95.88 195 ASP A O 1
ATOM 1525 N N . VAL A 1 196 ? -5.059 -4.455 0.185 1.00 95.50 196 VAL A N 1
ATOM 1526 C CA . VAL A 1 196 ? -5.181 -4.397 1.645 1.00 95.50 196 VAL A CA 1
ATOM 1527 C C . VAL A 1 196 ? -6.595 -4.709 2.087 1.00 95.50 196 VAL A C 1
ATOM 1529 O O . VAL A 1 196 ? -7.560 -4.276 1.457 1.00 95.50 196 VAL A O 1
ATOM 1532 N N . THR A 1 197 ? -6.715 -5.426 3.202 1.00 96.69 197 THR A N 1
ATOM 1533 C CA . THR A 1 197 ? -7.964 -5.473 3.965 1.00 96.69 197 THR A CA 1
ATOM 1534 C C . THR A 1 197 ? -7.896 -4.432 5.068 1.00 96.69 197 THR A C 1
ATOM 1536 O O . THR A 1 197 ? -6.959 -4.429 5.869 1.00 96.69 197 THR A O 1
ATOM 1539 N N . ILE A 1 198 ? -8.892 -3.556 5.109 1.00 94.12 198 ILE A N 1
ATOM 1540 C CA . ILE A 1 198 ? -9.087 -2.578 6.174 1.00 94.12 198 ILE A CA 1
ATOM 1541 C C . ILE A 1 198 ? -10.228 -3.071 7.053 1.00 94.12 198 ILE A C 1
ATOM 1543 O O . ILE A 1 198 ? -11.252 -3.527 6.547 1.00 94.12 198 ILE A O 1
ATOM 1547 N N . GLU A 1 199 ? -10.056 -2.978 8.363 1.00 95.19 199 GLU A N 1
ATOM 1548 C CA . GLU A 1 199 ? -11.066 -3.343 9.350 1.00 95.19 199 GLU A CA 1
ATOM 1549 C C . GLU A 1 199 ? -11.193 -2.227 10.382 1.00 95.19 199 GLU A C 1
ATOM 1551 O O . GLU A 1 199 ? -10.191 -1.689 10.863 1.00 95.19 199 GLU A O 1
ATOM 1556 N N . LEU A 1 200 ? -12.432 -1.893 10.722 1.00 94.31 200 LEU A N 1
ATOM 1557 C CA . LEU A 1 200 ? -12.782 -0.909 11.734 1.00 94.31 200 LEU A CA 1
ATOM 1558 C C . LEU A 1 200 ? -13.475 -1.623 12.880 1.00 94.31 200 LEU A C 1
ATOM 1560 O O . LEU A 1 200 ? -14.417 -2.378 12.646 1.00 94.31 200 LEU A O 1
ATOM 1564 N N . PHE A 1 201 ? -13.049 -1.359 14.106 1.00 94.94 201 PHE A N 1
ATOM 1565 C CA . PHE A 1 201 ? -13.635 -1.975 15.289 1.00 94.94 201 PHE A CA 1
ATOM 1566 C C . PHE A 1 201 ? -14.039 -0.929 16.312 1.00 94.94 201 PHE A C 1
ATOM 1568 O O . PHE A 1 201 ? -13.349 0.080 16.475 1.00 94.94 201 PHE A O 1
ATOM 1575 N N . GLN A 1 202 ? -15.118 -1.219 17.032 1.00 93.69 202 GLN A N 1
ATOM 1576 C CA . GLN A 1 202 ? -15.507 -0.450 18.201 1.00 93.69 202 GLN A CA 1
ATOM 1577 C C . GLN A 1 202 ? -14.624 -0.810 19.388 1.00 93.69 202 GLN A C 1
ATOM 1579 O O . GLN A 1 202 ? -14.384 -1.985 19.671 1.00 93.69 202 GLN A O 1
ATOM 1584 N N . ILE A 1 203 ? -14.169 0.214 20.093 1.00 94.00 203 ILE A N 1
ATOM 1585 C CA . ILE A 1 203 ? -13.487 0.126 21.379 1.00 94.00 203 ILE A CA 1
ATOM 1586 C C . ILE A 1 203 ? -14.088 1.152 22.337 1.00 94.00 203 ILE A C 1
ATOM 1588 O O . ILE A 1 203 ? -14.826 2.042 21.917 1.00 94.00 203 ILE A O 1
ATOM 1592 N N . GLY A 1 204 ? -13.724 1.065 23.614 1.00 90.69 204 GLY A N 1
ATOM 1593 C CA . GLY A 1 204 ? -14.197 2.027 24.598 1.00 90.69 204 GLY A CA 1
ATOM 1594 C C . GLY A 1 204 ? -13.628 3.433 24.399 1.00 90.69 204 GLY A C 1
ATOM 1595 O O . GLY A 1 204 ? -12.753 3.692 23.564 1.00 90.69 204 GLY A O 1
ATOM 1596 N N . ASN A 1 205 ? -14.116 4.357 25.224 1.00 87.94 205 ASN A N 1
ATOM 1597 C CA . ASN A 1 205 ? -13.765 5.773 25.155 1.00 87.94 205 ASN A CA 1
ATOM 1598 C C . ASN A 1 205 ? -12.363 6.079 25.688 1.00 87.94 205 ASN A C 1
ATOM 1600 O O . ASN A 1 205 ? -12.186 6.477 26.838 1.00 87.94 205 ASN A O 1
ATOM 1604 N N . ILE A 1 206 ? -11.367 5.900 24.818 1.00 87.38 206 ILE A N 1
ATOM 1605 C CA . ILE A 1 206 ? -9.947 6.113 25.119 1.00 87.38 206 ILE A CA 1
ATOM 1606 C C . ILE A 1 206 ? -9.422 7.390 24.459 1.00 87.38 206 ILE A C 1
ATOM 1608 O O . ILE A 1 206 ? -9.004 8.327 25.139 1.00 87.38 206 ILE A O 1
ATOM 1612 N N . ARG A 1 207 ? -9.402 7.421 23.123 1.00 87.19 207 ARG A N 1
ATOM 1613 C CA . ARG A 1 207 ? -8.837 8.508 22.310 1.00 87.19 207 ARG A CA 1
ATOM 1614 C C . ARG A 1 207 ? -9.695 8.758 21.068 1.00 87.19 207 ARG A C 1
ATOM 1616 O O . ARG A 1 207 ? -10.598 7.989 20.751 1.00 87.19 207 ARG A O 1
ATOM 1623 N N . GLY A 1 208 ? -9.408 9.872 20.401 1.00 82.69 208 GLY A N 1
ATOM 1624 C CA . GLY A 1 208 ? -10.165 10.388 19.264 1.00 82.69 208 GLY A CA 1
ATOM 1625 C C . GLY A 1 208 ? -10.831 11.713 19.616 1.00 82.69 208 GLY A C 1
ATOM 1626 O O . GLY A 1 208 ? -11.070 12.022 20.784 1.00 82.69 208 GLY A O 1
ATOM 1627 N N . VAL A 1 209 ? -11.073 12.536 18.603 1.00 80.94 209 VAL A N 1
ATOM 1628 C CA . VAL A 1 209 ? -11.539 13.918 18.798 1.00 80.94 209 VAL A CA 1
ATOM 1629 C C . VAL A 1 209 ? -12.966 14.091 18.309 1.00 80.94 209 VAL A C 1
ATOM 1631 O O . VAL A 1 209 ? -13.708 14.880 18.883 1.00 80.94 209 VAL A O 1
ATOM 1634 N N . THR A 1 210 ? -13.364 13.349 17.276 1.00 70.25 210 THR A N 1
ATOM 1635 C CA . THR A 1 210 ? -14.631 13.577 16.586 1.00 70.25 210 THR A CA 1
ATOM 1636 C C . THR A 1 210 ? -15.562 12.372 16.645 1.00 70.25 210 THR A C 1
ATOM 1638 O O . THR A 1 210 ? -15.104 11.230 16.638 1.00 70.25 210 THR A O 1
ATOM 1641 N N . GLU A 1 211 ? -16.860 12.674 16.667 1.00 66.81 211 GLU A N 1
ATOM 1642 C CA . GLU A 1 211 ? -17.979 11.757 16.403 1.00 66.81 211 GLU A CA 1
ATOM 1643 C C . GLU A 1 211 ? -18.647 12.086 15.044 1.00 66.81 211 GLU A C 1
ATOM 1645 O O . GLU A 1 211 ? -19.792 11.729 14.775 1.00 66.81 211 GLU A O 1
ATOM 1650 N N . SER A 1 212 ? -17.947 12.855 14.198 1.00 63.47 212 SER A N 1
ATOM 1651 C CA . SER A 1 212 ? -18.459 13.370 12.927 1.00 63.47 212 SER A CA 1
ATOM 1652 C C . SER A 1 212 ? -18.662 12.277 11.878 1.00 63.47 212 SER A C 1
ATOM 1654 O O . SER A 1 212 ? -17.862 11.355 11.726 1.00 63.47 212 SER A O 1
ATOM 1656 N N . ILE A 1 213 ? -19.676 12.506 11.041 1.00 59.59 213 ILE A N 1
ATOM 1657 C CA . ILE A 1 213 ? -20.020 11.743 9.833 1.00 59.59 213 ILE A CA 1
ATOM 1658 C C . ILE A 1 213 ? -18.833 11.642 8.859 1.00 59.59 213 ILE A C 1
ATOM 1660 O O . ILE A 1 213 ? -18.751 10.684 8.091 1.00 59.59 213 ILE A O 1
ATOM 1664 N N . ALA A 1 214 ? -17.918 12.617 8.851 1.00 63.62 214 ALA A N 1
ATOM 1665 C CA . ALA A 1 214 ? -16.805 12.676 7.905 1.00 63.62 214 ALA A CA 1
ATOM 1666 C C . ALA A 1 214 ? -15.438 12.601 8.601 1.00 63.62 214 ALA A C 1
ATOM 1668 O O . ALA A 1 214 ? -15.099 13.446 9.430 1.00 63.62 214 ALA A O 1
ATOM 1669 N N . TYR A 1 215 ? -14.610 11.637 8.189 1.00 70.00 215 TYR A N 1
ATOM 1670 C CA . TYR A 1 215 ? -13.220 11.540 8.631 1.00 70.00 215 TYR A CA 1
ATOM 1671 C C . TYR A 1 215 ? -12.338 12.581 7.920 1.00 70.00 215 TYR A C 1
ATOM 1673 O O . TYR A 1 215 ? -11.951 12.408 6.763 1.00 70.00 215 TYR A O 1
ATOM 1681 N N . SER A 1 216 ? -12.013 13.677 8.608 1.00 71.75 216 SER A N 1
ATOM 1682 C CA . SER A 1 216 ? -11.263 14.822 8.059 1.00 71.75 216 SER A CA 1
ATOM 1683 C C . SER A 1 216 ? -9.785 14.878 8.471 1.00 71.75 216 SER A C 1
ATOM 1685 O O . SER A 1 216 ? -9.092 15.846 8.160 1.00 71.75 216 SER A O 1
ATOM 1687 N N . TYR A 1 217 ? -9.273 13.853 9.157 1.00 78.94 217 TYR A N 1
ATOM 1688 C CA . TYR A 1 217 ? -7.919 13.883 9.707 1.00 78.94 217 TYR A CA 1
ATOM 1689 C C . TYR A 1 217 ? -6.847 13.693 8.633 1.00 78.94 217 TYR A C 1
ATOM 1691 O O . TYR A 1 217 ? -6.768 12.637 8.010 1.00 78.94 217 TYR A O 1
ATOM 1699 N N . ASN A 1 218 ? -6.015 14.714 8.427 1.00 77.31 218 ASN A N 1
ATOM 1700 C CA . ASN A 1 218 ? -5.036 14.783 7.340 1.00 77.31 218 ASN A CA 1
ATOM 1701 C C . ASN A 1 218 ? -3.689 14.132 7.701 1.00 77.31 218 ASN A C 1
ATOM 1703 O O . ASN A 1 218 ? -2.642 14.777 7.624 1.00 77.31 218 ASN A O 1
ATOM 1707 N N . GLN A 1 219 ? -3.731 12.883 8.167 1.00 79.81 219 GLN A N 1
ATOM 1708 C CA . GLN A 1 219 ? -2.549 12.056 8.408 1.00 79.81 219 GLN A CA 1
ATOM 1709 C C . GLN A 1 219 ? -2.837 10.597 8.027 1.00 79.81 219 GLN A C 1
ATOM 1711 O O . GLN A 1 219 ? -3.931 10.100 8.319 1.00 79.81 219 GLN A O 1
ATOM 1716 N N . PRO A 1 220 ? -1.868 9.892 7.421 1.00 81.06 220 PRO A N 1
ATOM 1717 C CA . PRO A 1 220 ? -1.969 8.465 7.129 1.00 81.06 220 PRO A CA 1
ATOM 1718 C C . PRO A 1 220 ? -2.246 7.638 8.381 1.00 81.06 220 PRO A C 1
ATOM 1720 O O . PRO A 1 220 ? -1.686 7.901 9.445 1.00 81.06 220 PRO A O 1
ATOM 1723 N N . ALA A 1 221 ? -3.024 6.573 8.202 1.00 85.00 221 ALA A N 1
ATOM 1724 C CA . ALA A 1 221 ? -3.118 5.458 9.138 1.00 85.00 221 ALA A CA 1
ATOM 1725 C C . ALA A 1 221 ? -2.100 4.347 8.820 1.00 85.00 221 ALA A C 1
ATOM 1727 O O . ALA A 1 221 ? -1.715 3.567 9.687 1.00 85.00 221 ALA A O 1
ATOM 1728 N N . ALA A 1 222 ? -1.656 4.251 7.567 1.00 88.00 222 ALA A N 1
ATOM 1729 C CA . ALA A 1 222 ? -0.636 3.296 7.165 1.00 88.00 222 ALA A CA 1
ATOM 1730 C C . ALA A 1 222 ? 0.110 3.739 5.907 1.00 88.00 222 ALA A C 1
ATOM 1732 O O . ALA A 1 222 ? -0.350 4.593 5.148 1.00 88.00 222 ALA A O 1
ATOM 1733 N N . TYR A 1 223 ? 1.261 3.115 5.689 1.00 85.38 223 TYR A N 1
ATOM 1734 C CA . TYR A 1 223 ? 2.157 3.360 4.575 1.00 85.38 223 TYR A CA 1
ATOM 1735 C C . TYR A 1 223 ? 2.422 2.077 3.805 1.00 85.38 223 TYR A C 1
ATOM 1737 O O . TYR A 1 223 ? 2.629 1.017 4.398 1.00 85.38 223 TYR A O 1
ATOM 1745 N N . ILE A 1 224 ? 2.500 2.212 2.484 1.00 88.81 224 ILE A N 1
ATOM 1746 C CA . ILE A 1 224 ? 3.168 1.247 1.617 1.00 88.81 224 ILE A CA 1
ATOM 1747 C C . ILE A 1 224 ? 4.204 1.995 0.783 1.00 88.81 224 ILE A C 1
ATOM 1749 O O . ILE A 1 224 ? 3.946 3.067 0.233 1.00 88.81 224 ILE A O 1
ATOM 1753 N N . ALA A 1 225 ? 5.393 1.426 0.689 1.00 85.94 225 ALA A N 1
ATOM 1754 C CA . ALA A 1 225 ? 6.517 1.959 -0.050 1.00 85.94 225 ALA A CA 1
ATOM 1755 C C . ALA A 1 225 ? 7.186 0.861 -0.875 1.00 85.94 225 ALA A C 1
ATOM 1757 O O . ALA A 1 225 ? 7.023 -0.333 -0.623 1.00 85.94 225 ALA A O 1
ATOM 1758 N N . PHE A 1 226 ? 7.959 1.291 -1.862 1.00 88.88 226 PHE A N 1
ATOM 1759 C CA . PHE A 1 226 ? 8.848 0.412 -2.598 1.00 88.88 226 PHE A CA 1
ATOM 1760 C C . PHE A 1 226 ? 10.254 0.512 -2.011 1.00 88.88 226 PHE A C 1
ATOM 1762 O O . PHE A 1 226 ? 10.795 1.606 -1.861 1.00 88.88 226 PHE A O 1
ATOM 1769 N N . GLY A 1 227 ? 10.832 -0.636 -1.683 1.00 85.19 227 GLY A N 1
ATOM 1770 C CA . GLY A 1 227 ? 12.230 -0.790 -1.323 1.00 85.19 227 GLY A CA 1
ATOM 1771 C C . GLY A 1 227 ? 12.991 -1.403 -2.482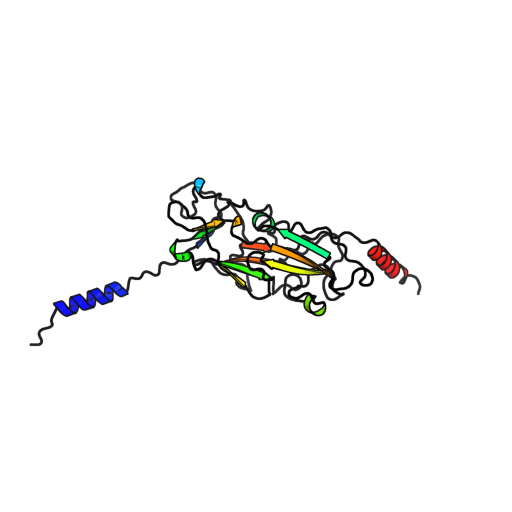 1.00 85.19 227 GLY A C 1
ATOM 1772 O O . GLY A 1 227 ? 12.675 -2.513 -2.901 1.00 85.19 227 GLY A O 1
ATOM 1773 N N . GLY A 1 228 ? 14.007 -0.704 -2.968 1.00 85.19 228 GLY A N 1
ATOM 1774 C CA . GLY A 1 228 ? 14.913 -1.219 -3.982 1.00 85.19 228 GLY A CA 1
ATOM 1775 C C . GLY A 1 228 ? 16.250 -0.479 -3.940 1.00 85.19 228 GLY A C 1
ATOM 1776 O O . GLY A 1 228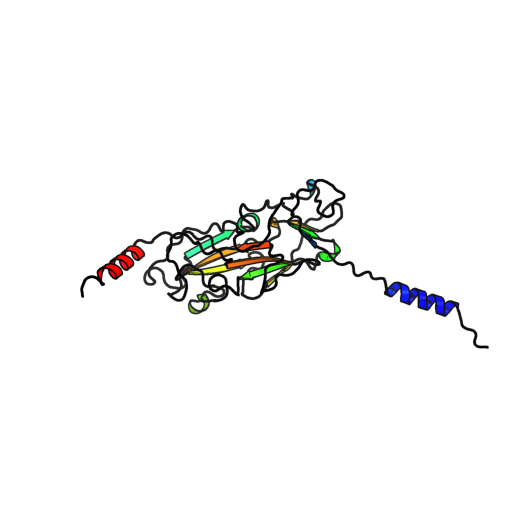 ? 16.319 0.620 -3.377 1.00 85.19 228 GLY A O 1
ATOM 1777 N N . PRO A 1 229 ? 17.313 -1.062 -4.510 1.00 83.19 229 PRO A N 1
ATOM 1778 C CA . PRO A 1 229 ? 18.620 -0.421 -4.582 1.00 83.19 229 PRO A CA 1
ATOM 1779 C C . PRO A 1 229 ? 18.573 0.959 -5.253 1.00 83.19 229 PRO A C 1
ATOM 1781 O O . PRO A 1 229 ? 17.764 1.208 -6.146 1.00 83.19 229 PRO A O 1
ATOM 1784 N N . GLY A 1 230 ? 19.423 1.883 -4.801 1.00 75.12 230 GLY A N 1
ATOM 1785 C CA . GLY A 1 230 ? 19.504 3.243 -5.350 1.00 75.12 230 GLY A CA 1
ATOM 1786 C C . GLY A 1 230 ? 18.365 4.192 -4.946 1.00 75.12 230 GLY A C 1
ATOM 1787 O O . GLY A 1 230 ? 18.423 5.375 -5.278 1.00 75.12 230 GLY A O 1
ATOM 1788 N N . LEU A 1 231 ? 17.361 3.723 -4.197 1.00 75.62 231 LEU A N 1
ATOM 1789 C CA . LEU A 1 231 ? 16.270 4.548 -3.675 1.00 75.62 231 LEU A CA 1
ATOM 1790 C C . LEU A 1 231 ? 16.437 4.799 -2.174 1.00 75.62 231 LEU A C 1
ATOM 1792 O O . LEU A 1 231 ? 16.841 3.917 -1.416 1.00 75.62 231 LEU A O 1
ATOM 1796 N N . ALA A 1 232 ? 16.097 6.008 -1.725 1.00 64.94 232 ALA A N 1
ATOM 1797 C CA . ALA A 1 232 ? 16.085 6.319 -0.300 1.00 64.94 232 ALA A CA 1
ATOM 1798 C C . ALA A 1 232 ? 14.981 5.511 0.397 1.00 64.94 232 ALA A C 1
ATOM 1800 O O . ALA A 1 232 ? 13.818 5.602 0.001 1.00 64.94 232 ALA A O 1
ATOM 1801 N N . LEU A 1 233 ? 15.337 4.742 1.429 1.00 58.12 233 LEU A N 1
ATOM 1802 C CA . LEU A 1 233 ? 14.356 4.047 2.262 1.00 58.12 233 LEU A CA 1
ATOM 1803 C C . LEU A 1 233 ? 13.579 5.044 3.140 1.00 58.12 233 LEU A C 1
ATOM 1805 O O . LEU A 1 233 ? 14.143 6.070 3.538 1.00 58.12 233 LEU A O 1
ATOM 1809 N N . PRO A 1 234 ? 12.321 4.735 3.506 1.00 53.84 234 PRO A N 1
ATOM 1810 C CA . PRO A 1 234 ? 11.556 5.562 4.428 1.00 53.84 234 PRO A CA 1
ATOM 1811 C C . PRO A 1 234 ? 12.265 5.664 5.786 1.00 53.84 234 PRO A C 1
ATOM 1813 O O . PRO A 1 234 ? 12.425 4.675 6.502 1.00 53.84 234 PRO A O 1
ATOM 1816 N N . ILE A 1 235 ? 12.682 6.871 6.162 1.00 47.72 235 ILE A N 1
ATOM 1817 C CA . ILE A 1 235 ? 13.219 7.160 7.495 1.00 47.72 235 ILE A CA 1
ATOM 1818 C C . ILE A 1 235 ? 12.059 7.672 8.350 1.00 47.72 235 ILE A C 1
ATOM 1820 O O . ILE A 1 235 ? 11.350 8.584 7.928 1.00 47.72 235 ILE A O 1
ATOM 1824 N N . LEU A 1 236 ? 11.904 7.152 9.573 1.00 41.03 236 LEU A N 1
ATOM 1825 C CA . LEU A 1 236 ? 10.838 7.489 10.540 1.00 41.03 236 LEU A CA 1
ATOM 1826 C C . LEU A 1 236 ? 10.727 8.984 10.927 1.00 41.03 236 LEU A C 1
ATOM 1828 O O . LEU A 1 236 ? 9.976 9.311 11.835 1.00 41.03 236 LEU A O 1
ATOM 1832 N N . ARG A 1 237 ? 11.508 9.896 10.328 1.00 34.28 237 ARG A N 1
ATOM 1833 C CA . ARG A 1 237 ? 11.559 11.306 10.744 1.00 34.28 237 ARG A CA 1
ATOM 1834 C C . ARG A 1 237 ? 11.200 12.341 9.694 1.00 34.28 237 ARG A C 1
ATOM 1836 O O . ARG A 1 237 ? 10.760 13.404 10.110 1.00 34.28 237 ARG A O 1
ATOM 1843 N N . LYS A 1 238 ? 11.369 12.099 8.395 1.00 32.03 238 LYS A N 1
ATOM 1844 C CA . LYS A 1 238 ? 10.939 13.023 7.329 1.00 32.03 238 LYS A CA 1
ATOM 1845 C C . LYS A 1 238 ? 10.800 12.225 6.043 1.00 32.03 238 LYS A C 1
ATOM 1847 O O . LYS A 1 238 ? 11.712 11.478 5.700 1.00 32.03 238 LYS A O 1
ATOM 1852 N N . GLY A 1 239 ? 9.655 12.367 5.381 1.00 41.66 239 GLY A N 1
ATOM 1853 C CA . GLY A 1 239 ? 9.307 11.601 4.192 1.00 41.66 239 GLY A CA 1
ATOM 1854 C C . GLY A 1 239 ? 10.410 11.587 3.136 1.00 41.66 239 GLY A C 1
ATOM 1855 O O . GLY A 1 239 ? 10.986 12.624 2.818 1.00 41.66 239 GLY A O 1
ATOM 1856 N N . LEU A 1 240 ? 10.673 10.401 2.587 1.00 32.19 240 LEU A N 1
ATOM 1857 C CA . LEU A 1 240 ? 11.201 10.217 1.239 1.00 32.19 240 LEU A CA 1
ATOM 1858 C C . LEU A 1 240 ? 10.961 8.767 0.778 1.00 32.19 240 LEU A C 1
ATOM 1860 O O . LEU A 1 240 ? 11.025 7.833 1.573 1.00 32.19 240 LEU A O 1
ATOM 1864 N N . THR A 1 241 ? 10.616 8.640 -0.507 1.00 38.72 241 THR A N 1
ATOM 1865 C CA . THR A 1 241 ? 10.225 7.431 -1.268 1.00 38.72 241 THR A CA 1
ATOM 1866 C C . THR A 1 241 ? 9.112 6.571 -0.661 1.00 38.72 241 THR A C 1
ATOM 1868 O O . THR A 1 241 ? 9.107 5.347 -0.763 1.00 38.72 241 THR A O 1
ATOM 1871 N N . ILE A 1 242 ? 8.105 7.211 -0.072 1.00 43.22 242 ILE A N 1
ATOM 1872 C CA . ILE A 1 242 ? 6.834 6.543 0.215 1.00 43.22 242 ILE A CA 1
ATOM 1873 C C . ILE A 1 242 ? 6.062 6.459 -1.100 1.00 43.22 242 ILE A C 1
ATOM 1875 O O . ILE A 1 242 ? 5.965 7.441 -1.837 1.00 43.22 242 ILE A O 1
ATOM 1879 N N . LEU A 1 243 ? 5.547 5.278 -1.427 1.00 47.91 243 LEU A N 1
ATOM 1880 C CA . LEU A 1 243 ? 4.774 5.086 -2.645 1.00 47.91 243 LEU A CA 1
ATOM 1881 C C . LEU A 1 243 ? 3.312 5.492 -2.422 1.00 47.91 243 LEU A C 1
ATOM 1883 O O . LEU A 1 243 ? 2.708 6.072 -3.321 1.00 47.91 243 LEU A O 1
ATOM 1887 N N . VAL A 1 244 ? 2.774 5.226 -1.225 1.00 51.44 244 VAL A N 1
ATOM 1888 C CA . VAL A 1 244 ? 1.353 5.382 -0.892 1.00 51.44 244 VAL A CA 1
ATOM 1889 C C . VAL A 1 244 ? 1.118 5.633 0.593 1.00 51.44 244 VAL A C 1
ATOM 1891 O O . VAL A 1 244 ? 1.749 5.019 1.457 1.00 51.44 244 VAL A O 1
ATOM 1894 N N . ILE A 1 245 ? 0.109 6.461 0.860 1.00 53.06 245 ILE A N 1
ATOM 1895 C CA . ILE A 1 245 ? -0.502 6.696 2.165 1.00 53.06 245 ILE A CA 1
ATOM 1896 C C . ILE A 1 245 ? -1.927 6.138 2.178 1.00 53.06 245 ILE A C 1
ATOM 1898 O O . ILE A 1 245 ? -2.780 6.518 1.379 1.00 53.06 245 ILE A O 1
ATOM 1902 N N . ILE A 1 246 ? -2.193 5.235 3.119 1.00 49.88 246 ILE A N 1
ATOM 1903 C CA . ILE A 1 246 ? -3.530 4.738 3.439 1.00 49.88 246 ILE A CA 1
ATOM 1904 C C . ILE A 1 246 ? -4.085 5.671 4.513 1.00 49.88 246 ILE A C 1
ATOM 1906 O O . ILE A 1 246 ? -3.710 5.580 5.681 1.00 49.88 246 ILE A O 1
ATOM 1910 N N . GLN A 1 247 ? -4.964 6.594 4.132 1.00 48.59 247 GLN A N 1
ATOM 1911 C CA . GLN A 1 247 ? -5.722 7.403 5.087 1.00 48.59 247 GLN A CA 1
ATOM 1912 C C . GLN A 1 247 ? -7.101 6.775 5.271 1.00 48.59 247 GLN A C 1
ATOM 1914 O O . GLN A 1 247 ? -7.735 6.412 4.283 1.00 48.59 247 GLN A O 1
ATOM 1919 N N . ALA A 1 248 ? -7.580 6.675 6.511 1.00 43.53 248 ALA A N 1
ATOM 1920 C CA . ALA A 1 248 ? -8.902 6.141 6.824 1.00 43.53 248 ALA A CA 1
ATOM 1921 C C . ALA A 1 248 ? -10.012 7.005 6.188 1.00 43.53 248 ALA A C 1
ATOM 1923 O O . ALA A 1 248 ? -10.511 7.949 6.785 1.00 43.53 248 ALA A O 1
ATOM 1924 N N . GLY A 1 249 ? -10.389 6.741 4.938 1.00 40.03 249 GLY A N 1
ATOM 1925 C CA . GLY A 1 249 ? -11.536 7.380 4.299 1.00 40.03 249 GLY A CA 1
ATOM 1926 C C . GLY A 1 249 ? -12.825 6.770 4.836 1.00 40.03 249 GLY A C 1
ATOM 1927 O O . GLY A 1 249 ? -13.382 5.888 4.194 1.00 40.03 249 GLY A O 1
ATOM 1928 N N . MET A 1 250 ? -13.263 7.197 6.021 1.00 43.25 250 MET A N 1
ATOM 1929 C CA . MET A 1 250 ? -14.459 6.683 6.690 1.00 43.25 250 MET A CA 1
ATOM 1930 C C . MET A 1 250 ? -15.602 7.701 6.613 1.00 43.25 250 MET A C 1
ATOM 1932 O O . MET A 1 250 ? -15.406 8.896 6.854 1.00 43.25 250 MET A O 1
ATOM 1936 N N . ARG A 1 251 ? -16.799 7.220 6.269 1.00 35.44 251 ARG A N 1
ATOM 1937 C CA . ARG A 1 251 ? -18.062 7.940 6.470 1.00 35.44 251 ARG A CA 1
ATOM 1938 C C . ARG A 1 251 ? -18.840 7.216 7.565 1.00 35.44 251 ARG A C 1
ATOM 1940 O O . ARG A 1 251 ? -18.789 5.993 7.615 1.00 35.44 251 ARG A O 1
ATOM 1947 N N . ILE A 1 252 ? -19.514 7.940 8.449 1.00 38.31 252 ILE A N 1
ATOM 1948 C CA . ILE A 1 252 ? -20.223 7.356 9.597 1.00 38.31 252 ILE A CA 1
ATOM 1949 C C . ILE A 1 252 ? -21.679 7.797 9.579 1.00 38.31 252 ILE A C 1
ATOM 1951 O O . ILE A 1 252 ? -21.960 8.980 9.426 1.00 38.31 252 ILE A O 1
ATOM 1955 N N . GLY A 1 253 ? -22.610 6.859 9.703 1.00 32.84 253 GLY A N 1
ATOM 1956 C CA . GLY A 1 253 ? -24.025 7.151 9.840 1.00 32.84 253 GLY A CA 1
ATOM 1957 C C . GLY A 1 253 ? -24.331 7.443 11.304 1.00 32.84 253 GLY A C 1
ATOM 1958 O O . GLY A 1 253 ? -23.856 6.765 12.216 1.00 32.84 253 GLY A O 1
ATOM 1959 N N . LEU A 1 254 ? -25.122 8.481 11.555 1.00 33.91 254 LEU A N 1
ATOM 1960 C CA . LEU A 1 254 ? -25.601 8.750 12.906 1.00 33.91 254 LEU A CA 1
ATOM 1961 C C . LEU A 1 254 ? -26.634 7.676 13.270 1.00 33.91 254 LEU A C 1
ATOM 1963 O O . LEU A 1 254 ? -27.726 7.632 12.704 1.00 33.91 254 LEU A O 1
ATOM 1967 N N . GLY A 1 255 ? -26.283 6.786 14.198 1.00 31.16 255 GLY A N 1
ATOM 1968 C CA . GLY A 1 255 ? -27.237 5.860 14.801 1.00 31.16 255 GLY A CA 1
ATOM 1969 C C . GLY A 1 255 ? -28.220 6.616 15.700 1.00 31.16 255 GLY A C 1
ATOM 1970 O O . GLY A 1 255 ? -27.814 7.471 16.485 1.00 31.16 255 GLY A O 1
ATOM 1971 N N . ILE A 1 256 ? -29.510 6.276 15.626 1.00 32.28 256 ILE A N 1
ATOM 1972 C CA . ILE A 1 256 ? -30.613 6.912 16.382 1.00 32.28 256 ILE A CA 1
ATOM 1973 C C . ILE A 1 256 ? -30.337 6.960 17.903 1.00 32.28 256 ILE A C 1
ATOM 1975 O O . ILE A 1 256 ? -30.753 7.895 18.581 1.00 32.28 256 ILE A O 1
ATOM 1979 N N . SER A 1 257 ? -29.566 6.006 18.440 1.00 32.47 257 SER A N 1
ATOM 1980 C CA . SER A 1 257 ? -29.199 5.957 19.863 1.00 32.47 257 SER A CA 1
ATOM 1981 C C . SER A 1 257 ? -28.206 7.048 20.300 1.00 32.47 257 SER A C 1
ATOM 1983 O O . SER A 1 257 ? -28.253 7.473 21.453 1.00 32.47 257 SER A O 1
ATOM 1985 N N . ALA A 1 258 ? -27.325 7.526 19.411 1.00 30.58 258 ALA A N 1
ATOM 1986 C CA . ALA A 1 258 ? -26.365 8.589 19.734 1.00 30.58 258 ALA A CA 1
ATOM 1987 C C . ALA A 1 258 ? -27.059 9.960 19.862 1.00 30.58 258 ALA A C 1
ATOM 1989 O O . ALA A 1 258 ? -26.684 10.776 20.704 1.00 30.58 258 ALA A O 1
ATOM 1990 N N . TYR A 1 259 ? -28.136 10.170 19.096 1.00 27.36 259 TYR A N 1
ATOM 1991 C CA . TYR A 1 259 ? -28.977 11.369 19.170 1.00 27.36 259 TYR A CA 1
ATOM 1992 C C . TYR A 1 259 ? -29.673 11.512 20.532 1.00 27.36 259 TYR A C 1
ATOM 1994 O O . TYR A 1 259 ? -29.765 12.608 21.076 1.00 27.36 259 TYR A O 1
ATOM 2002 N N . ILE A 1 260 ? -30.121 10.397 21.118 1.00 31.00 260 ILE A N 1
ATOM 2003 C CA . ILE A 1 260 ? -30.834 10.406 22.403 1.00 31.00 260 ILE A CA 1
ATOM 2004 C C . ILE A 1 260 ? -29.882 10.769 23.555 1.00 31.00 260 ILE A C 1
ATOM 2006 O O . ILE A 1 260 ? -30.229 11.597 24.394 1.00 31.00 260 ILE A O 1
ATOM 2010 N N . ASN A 1 261 ? -28.658 10.228 23.572 1.00 30.53 261 ASN A N 1
ATOM 2011 C CA . ASN A 1 261 ? -27.680 10.528 24.627 1.00 30.53 261 ASN A CA 1
ATOM 2012 C C . ASN A 1 261 ? -27.139 11.971 24.564 1.00 30.53 261 ASN A C 1
ATOM 2014 O O . ASN A 1 261 ? -26.864 12.557 25.613 1.00 30.53 261 ASN A O 1
ATOM 2018 N N . SER A 1 262 ? -27.036 12.564 23.368 1.00 31.39 262 SER A N 1
ATOM 2019 C CA . SER A 1 262 ? -26.721 13.992 23.191 1.00 31.39 262 SER A CA 1
ATOM 2020 C C . SER A 1 262 ? -27.847 14.890 23.723 1.00 31.39 262 SER A C 1
ATOM 2022 O O . SER A 1 262 ? -27.572 15.786 24.520 1.00 31.39 262 SER A O 1
ATOM 2024 N N . CYS A 1 263 ? -29.114 14.594 23.403 1.00 30.14 263 CYS A N 1
ATOM 2025 C CA . CYS A 1 263 ? -30.254 15.358 23.922 1.00 30.14 263 CYS A CA 1
ATOM 2026 C C . CYS A 1 263 ? -30.446 15.219 25.444 1.00 30.14 263 CYS A C 1
ATOM 2028 O O . CYS A 1 263 ? -30.868 16.171 26.095 1.00 30.14 263 CYS A O 1
ATOM 2030 N N . ILE A 1 264 ? -30.125 14.063 26.038 1.00 35.50 264 ILE A N 1
ATOM 2031 C CA . ILE A 1 264 ? -30.219 13.867 27.495 1.00 35.50 264 ILE A CA 1
ATOM 2032 C C . ILE A 1 264 ? -29.104 14.625 28.232 1.00 35.50 264 ILE A C 1
ATOM 2034 O O . ILE A 1 264 ? -29.370 15.209 29.282 1.00 35.50 264 ILE A O 1
ATOM 2038 N N . ARG A 1 265 ? -27.874 14.671 27.694 1.00 32.78 265 ARG A N 1
ATOM 2039 C CA . ARG A 1 265 ? -26.7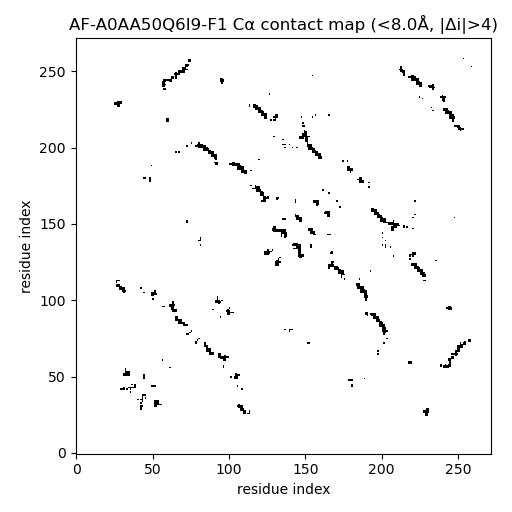79 15.452 28.300 1.00 32.78 265 ARG A CA 1
ATOM 2040 C C . ARG A 1 265 ? -27.024 16.959 28.241 1.00 32.78 265 ARG A C 1
ATOM 2042 O O . ARG A 1 265 ? -26.755 17.627 29.231 1.00 32.78 265 ARG A O 1
ATOM 2049 N N . GLU A 1 266 ? -27.577 17.477 27.146 1.00 36.00 266 GLU A N 1
ATOM 2050 C CA . GLU A 1 266 ? -27.921 18.905 27.036 1.00 36.00 266 GLU A CA 1
ATOM 2051 C C . GLU A 1 266 ? -29.177 19.285 27.846 1.00 36.00 266 GLU A C 1
ATOM 2053 O O . GLU A 1 266 ? -29.307 20.422 28.290 1.00 36.00 266 GLU A O 1
ATOM 2058 N N . GLY A 1 267 ? -30.082 18.336 28.116 1.00 31.50 267 GLY A N 1
ATOM 2059 C CA . GLY A 1 267 ? -31.274 18.563 28.945 1.00 31.50 267 GLY A CA 1
ATOM 2060 C C . GLY A 1 267 ? -31.039 18.531 30.463 1.00 31.50 267 GLY A C 1
ATOM 2061 O O . GLY A 1 267 ? -31.880 19.018 31.217 1.00 31.50 267 GLY A O 1
ATOM 2062 N N . LEU A 1 268 ? -29.914 17.977 30.931 1.00 29.45 268 LEU A N 1
ATOM 2063 C CA . LEU A 1 268 ? -29.592 17.844 32.362 1.00 29.45 268 LEU A CA 1
ATOM 2064 C C . LEU A 1 268 ? -28.792 19.025 32.941 1.00 29.45 268 LEU A C 1
ATOM 2066 O O . LEU A 1 268 ? -28.717 19.145 34.162 1.00 29.45 268 LEU A O 1
ATOM 2070 N N . GLU A 1 269 ? -28.260 19.926 32.108 1.00 35.44 269 GLU A N 1
ATOM 2071 C CA . GLU A 1 269 ? -27.622 21.178 32.561 1.00 35.44 269 GLU A CA 1
ATOM 2072 C C . GLU A 1 269 ? -28.602 22.360 32.712 1.00 35.44 269 GLU A C 1
ATOM 2074 O O . GLU A 1 269 ? -28.208 23.417 33.195 1.00 35.44 269 GLU A O 1
ATOM 2079 N N . VAL A 1 270 ? -29.890 22.191 32.377 1.00 35.06 270 VAL A N 1
ATOM 2080 C CA . VAL A 1 270 ? -30.914 23.261 32.473 1.00 35.06 270 VAL A CA 1
ATOM 2081 C C . VAL A 1 270 ? -31.840 23.103 33.696 1.00 35.06 270 VAL A C 1
ATOM 2083 O O . VAL A 1 270 ? -32.743 23.907 33.908 1.00 35.06 270 VAL A O 1
ATOM 2086 N N . VAL A 1 271 ? -31.606 22.109 34.563 1.00 39.16 271 VAL A N 1
ATOM 2087 C CA . VAL A 1 271 ? -32.330 21.969 35.843 1.00 39.16 271 VAL A CA 1
ATOM 2088 C C . VAL A 1 271 ? -31.354 21.725 36.997 1.00 39.16 271 VAL A C 1
ATOM 2090 O O . VAL A 1 271 ? -31.278 20.624 37.542 1.00 39.16 271 VAL A O 1
ATOM 2093 N N . ARG A 1 272 ? -30.614 22.770 37.380 1.00 37.59 272 ARG A N 1
ATOM 2094 C CA . ARG A 1 272 ? -30.174 23.037 38.759 1.00 37.59 272 ARG A CA 1
ATOM 2095 C C . ARG A 1 272 ? -30.091 24.534 39.003 1.00 37.59 272 ARG A C 1
ATOM 2097 O O . ARG A 1 272 ? -29.588 25.237 38.104 1.00 37.59 272 ARG A O 1
#

Solvent-accessible surface area (backbone atoms only — not comparable to full-atom values): 14776 Å² total; per-residue (Å²): 138,83,84,75,63,62,71,61,54,54,53,53,52,54,57,56,57,65,69,71,66,71,69,77,76,77,50,44,40,40,79,29,50,46,74,63,83,50,82,87,43,89,73,40,67,61,73,93,70,33,43,64,45,73,67,89,51,38,47,64,82,33,30,19,63,42,74,42,51,71,27,59,76,60,59,56,92,84,47,44,63,52,37,79,54,42,59,26,76,36,47,32,26,40,28,32,23,62,93,33,46,58,47,54,25,33,48,32,41,27,45,59,88,40,62,89,56,32,25,42,33,34,21,29,29,43,90,33,74,43,9,26,48,36,58,63,23,49,87,48,76,34,75,56,12,16,30,25,52,42,46,28,35,23,41,31,46,28,38,59,78,78,69,42,65,44,36,68,54,81,43,78,43,78,48,74,93,64,54,58,44,100,86,54,30,34,39,45,30,33,62,72,50,55,38,34,38,40,40,33,28,35,42,68,93,78,57,49,84,40,92,60,47,62,59,79,71,76,49,29,37,26,41,39,24,62,38,39,48,74,50,63,68,73,49,102,83,60,91,42,57,36,47,18,20,44,37,71,52,44,41,38,48,86,39,76,67,53,58,51,56,52,54,52,59,65,58,60,74,78,73,126

Mean predicted aligned error: 11.73 Å

Foldseek 3Di:
DDPDPVVVVVVVVVVVVVVPPPPPPQWAKDFQQDQDPDPVDPSDDDVVQFDGHHDDFDDLQWWFDQPWDAFADFDCVVAPFFHWRTKGWFALQGTQGYVGHDQRYFGMKTALVFLFFKKKKKAWLCVDQATAVAQQSVVRVDGQFHHHQAFQKTKWKAQPVVRDIHHNDIDIDRQHPFTAGPVRIGTDGSNSGGIMMMIMTGHDGDDHDDNAQFRPDRGANMFIFIGTGNADDADSPDDDGTRGGHHPGHGYDHDPNVVVVVVVVVVVVVPD

Secondary structure (DSSP, 8-state):
-----HHHHHHHHHHHHHTS---------EE-------TTSTT---TTT-B--------TT------PPPB----TTTS-TT-EEEEEEE-HHHHSSTT---TTBEEEEE-GGGTTT-EEEEEEBTTSTTTBS--GGGGGT-TT-EE-SBTTEEEEEEETTT-PBP-SS-EEEE--S-EE-TT--EEEEGGGSPPEEEEEEE--SSS-SB--SB----S-SEEEEEE-TTSPPPPTTS--SEEEEE----BB---HHHHHHHHHHHHSSS--

Nearest PDB structures (foldseek):
  5cyl-assembly1_A  TM=4.158E-01  e=4.238E-03  Pseudomonas aeruginosa
  5cyl-assembly5_E  TM=3.961E-01  e=1.018E-02  Pseudomonas aeruginosa
  5cyl-assembly8_H  TM=4.021E-01  e=1.268E-02  Pseudomonas aeruginosa
  8ke9-assembly1_A  TM=1.830E-01  e=8.153E-01  unclassified Caudoviricetes
  3nkg-assembly2_B  TM=1.594E-01  e=9.097E-01  Sulfurospirillum deleyianum DSM 6946

Organism: NCBI:txid2726434

pLDDT: mean 77.77, std 21.74, range [27.36, 98.06]